Protein AF-A0A7S1Z7U9-F1 (afdb_monomer)

Structure (mmCIF, N/CA/C/O backbone):
data_AF-A0A7S1Z7U9-F1
#
_entry.id   AF-A0A7S1Z7U9-F1
#
loop_
_atom_site.group_PDB
_atom_site.id
_atom_site.type_symbol
_atom_site.label_atom_id
_atom_site.label_alt_id
_atom_site.label_comp_id
_atom_site.label_asym_id
_atom_site.label_entity_id
_atom_site.label_seq_id
_atom_site.pdbx_PDB_ins_code
_atom_site.Cartn_x
_atom_site.Cartn_y
_atom_site.Cartn_z
_atom_site.occupancy
_atom_site.B_iso_or_equiv
_atom_site.auth_seq_id
_atom_site.auth_comp_id
_atom_site.auth_asym_id
_atom_site.auth_atom_id
_atom_site.pdbx_PDB_model_num
ATOM 1 N N . VAL A 1 1 ? -1.109 6.265 36.662 1.00 37.19 1 VAL A N 1
ATOM 2 C CA . VAL A 1 1 ? -0.780 4.877 37.060 1.00 37.19 1 VAL A CA 1
ATOM 3 C C . VAL A 1 1 ? -1.611 3.932 36.203 1.00 37.19 1 VAL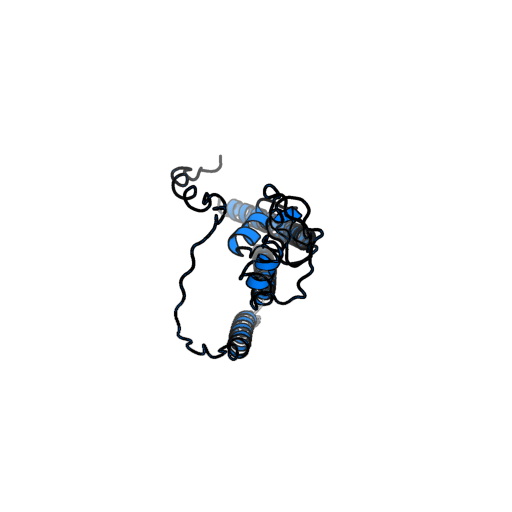 A C 1
ATOM 5 O O . VAL A 1 1 ? -2.704 3.547 36.592 1.00 37.19 1 VAL A O 1
ATOM 8 N N . LEU A 1 2 ? -1.138 3.670 34.983 1.00 29.22 2 LEU A N 1
ATOM 9 C CA . LEU A 1 2 ? -1.526 2.500 34.193 1.00 29.22 2 LEU A CA 1
ATOM 10 C C . LEU A 1 2 ? -0.447 1.440 34.455 1.00 29.22 2 LEU A C 1
ATOM 12 O O . LEU A 1 2 ? 0.724 1.825 34.494 1.00 29.22 2 LEU A O 1
ATOM 16 N N . PRO A 1 3 ? -0.785 0.160 34.675 1.00 47.50 3 PRO A N 1
ATOM 17 C CA . PRO A 1 3 ? 0.234 -0.861 34.816 1.00 47.50 3 PRO A CA 1
ATOM 18 C C . PRO A 1 3 ? 0.858 -1.144 33.449 1.00 47.50 3 PRO A C 1
ATOM 20 O O . PRO A 1 3 ? 0.174 -1.418 32.464 1.00 47.50 3 PRO A O 1
ATOM 23 N N . CYS A 1 4 ? 2.177 -1.015 33.446 1.00 32.56 4 CYS A N 1
ATOM 24 C CA . CYS A 1 4 ? 3.114 -1.305 32.385 1.00 32.56 4 CYS A CA 1
ATOM 25 C C . CYS A 1 4 ? 2.953 -2.742 31.866 1.00 32.56 4 CYS A C 1
ATOM 27 O O . CYS A 1 4 ? 2.857 -3.682 32.657 1.00 32.56 4 CYS A O 1
ATOM 29 N N . LEU A 1 5 ? 2.986 -2.910 30.545 1.00 35.62 5 LEU A N 1
ATOM 30 C CA . LEU A 1 5 ? 3.409 -4.161 29.920 1.00 35.62 5 LEU A CA 1
ATOM 31 C C . LEU A 1 5 ? 4.937 -4.106 29.750 1.00 35.62 5 LEU A C 1
ATOM 33 O O . LEU A 1 5 ? 5.453 -3.025 29.463 1.00 35.62 5 LEU A O 1
ATOM 37 N N . PRO A 1 6 ? 5.661 -5.217 29.962 1.00 39.91 6 PRO A N 1
ATOM 38 C CA . PRO A 1 6 ? 7.112 -5.234 29.851 1.00 39.91 6 PRO A CA 1
ATOM 39 C C . PRO A 1 6 ? 7.545 -5.122 28.383 1.00 39.91 6 PRO A C 1
ATOM 41 O O . PRO A 1 6 ? 7.224 -5.971 27.553 1.00 39.91 6 PRO A O 1
ATOM 44 N N . GLU A 1 7 ? 8.272 -4.046 28.099 1.00 46.91 7 GLU A N 1
ATOM 45 C CA . GLU A 1 7 ? 9.165 -3.876 26.956 1.00 46.91 7 GLU A CA 1
ATOM 46 C C . GLU A 1 7 ? 10.421 -4.704 27.236 1.00 46.91 7 GLU A C 1
ATOM 48 O O . GLU A 1 7 ? 11.279 -4.272 27.995 1.00 46.91 7 GLU A O 1
ATOM 53 N N . GLU A 1 8 ? 10.528 -5.907 26.678 1.00 47.78 8 GLU A N 1
ATOM 54 C CA . GLU A 1 8 ? 11.834 -6.519 26.432 1.00 47.78 8 GLU A CA 1
ATOM 55 C C . GLU A 1 8 ? 11.701 -7.640 25.393 1.00 47.78 8 GLU A C 1
ATOM 57 O O . GLU A 1 8 ? 10.812 -8.484 25.467 1.00 47.78 8 GLU A O 1
ATOM 62 N N . GLU A 1 9 ? 12.624 -7.624 24.428 1.00 42.41 9 GLU A N 1
ATOM 63 C CA . GLU A 1 9 ? 12.929 -8.707 23.484 1.00 42.41 9 GLU A CA 1
ATOM 64 C C . GLU A 1 9 ? 12.198 -8.757 22.120 1.00 42.41 9 GLU A C 1
ATOM 66 O O . GLU A 1 9 ? 11.837 -9.820 21.622 1.00 42.41 9 GLU A O 1
ATOM 71 N N . ILE A 1 10 ? 12.103 -7.623 21.412 1.00 42.56 10 ILE A N 1
ATOM 72 C CA . ILE A 1 10 ? 11.950 -7.620 19.938 1.00 42.56 10 ILE A CA 1
ATOM 73 C C . ILE A 1 10 ? 12.930 -6.615 19.322 1.00 42.56 10 ILE A C 1
ATOM 75 O O . ILE A 1 10 ? 12.563 -5.608 18.728 1.00 42.56 10 ILE A O 1
ATOM 79 N N . THR A 1 11 ? 14.230 -6.837 19.506 1.00 39.72 11 THR A N 1
ATOM 80 C CA . THR A 1 11 ? 15.256 -6.037 18.813 1.00 39.72 11 THR A CA 1
ATOM 81 C C . THR A 1 11 ? 16.471 -6.900 18.513 1.00 39.72 11 THR A C 1
ATOM 83 O O . THR A 1 11 ? 17.555 -6.676 19.040 1.00 39.72 11 THR A O 1
ATOM 86 N N . LYS A 1 12 ? 16.288 -7.968 17.720 1.00 41.47 12 LYS A N 1
ATOM 87 C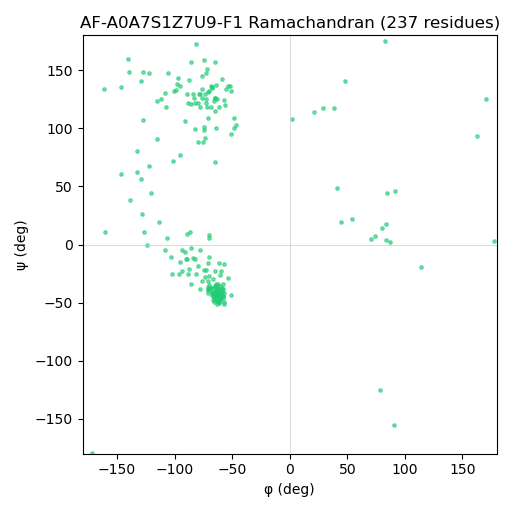 CA . LYS A 1 12 ? 17.434 -8.719 17.163 1.00 41.47 12 LYS A CA 1
ATOM 88 C C . LYS A 1 12 ? 17.175 -9.605 15.937 1.00 41.47 12 LYS A C 1
ATOM 90 O O . LYS A 1 12 ? 18.064 -10.371 15.582 1.00 41.47 12 LYS A O 1
ATOM 95 N N . LYS A 1 13 ? 16.012 -9.532 15.270 1.00 39.66 13 LYS A N 1
ATOM 96 C CA . LYS A 1 13 ? 15.719 -10.421 14.121 1.00 39.66 13 LYS A CA 1
ATOM 97 C C . LYS A 1 13 ? 15.345 -9.762 12.788 1.00 39.66 13 LYS A C 1
ATOM 99 O O . LYS A 1 13 ? 15.224 -10.489 11.812 1.00 39.66 13 LYS A O 1
ATOM 104 N N . GLU A 1 14 ? 15.283 -8.436 12.682 1.00 42.38 14 GLU A N 1
ATOM 105 C CA . GLU A 1 14 ? 14.917 -7.753 11.422 1.00 42.38 14 GLU A CA 1
ATOM 106 C C . GLU A 1 14 ? 16.007 -6.806 10.894 1.00 42.38 14 GLU A C 1
ATOM 108 O O . GLU A 1 14 ? 15.742 -5.693 10.461 1.00 42.38 14 GLU A O 1
ATOM 113 N N . THR A 1 15 ? 17.270 -7.238 10.911 1.00 38.59 15 THR A N 1
ATOM 114 C CA . THR A 1 15 ? 18.361 -6.501 10.230 1.00 38.59 15 THR A CA 1
ATOM 115 C C . THR A 1 15 ? 19.170 -7.399 9.295 1.00 38.59 15 THR A C 1
ATOM 117 O O . THR A 1 15 ? 20.347 -7.161 9.044 1.00 38.59 15 THR A O 1
ATOM 120 N N . LEU A 1 16 ? 18.554 -8.473 8.793 1.00 39.88 16 LEU A N 1
ATOM 121 C CA . LEU A 1 16 ? 19.240 -9.471 7.969 1.00 39.88 16 LEU A CA 1
ATOM 122 C C . LEU A 1 16 ? 18.400 -9.950 6.781 1.00 39.88 16 LEU A C 1
ATOM 124 O O . LEU A 1 16 ? 18.449 -11.116 6.419 1.00 39.88 16 LEU A O 1
ATOM 128 N N . GLN A 1 17 ? 17.652 -9.048 6.148 1.00 36.22 17 GLN A N 1
ATOM 129 C CA . GLN A 1 17 ? 17.278 -9.169 4.737 1.00 36.22 17 GLN A CA 1
ATOM 130 C C . GLN A 1 17 ? 17.210 -7.758 4.148 1.00 36.22 17 GLN A C 1
ATOM 132 O O . GLN A 1 17 ? 16.653 -6.876 4.784 1.00 36.22 17 GLN A O 1
ATOM 137 N N . TYR A 1 18 ? 17.776 -7.563 2.957 1.00 42.16 18 TYR A N 1
ATOM 138 C CA . TYR A 1 18 ? 17.895 -6.292 2.221 1.00 42.16 18 TYR A CA 1
ATOM 139 C C . TYR A 1 18 ? 19.080 -5.382 2.564 1.00 42.16 18 TYR A C 1
ATOM 141 O O . TYR A 1 18 ? 18.966 -4.168 2.580 1.00 42.16 18 TYR A O 1
ATOM 149 N N . ASN A 1 19 ? 20.266 -5.973 2.703 1.00 37.62 19 ASN A N 1
ATOM 150 C CA . ASN A 1 19 ? 21.483 -5.353 2.173 1.00 37.62 19 ASN A CA 1
ATOM 151 C C . ASN A 1 19 ? 22.122 -6.341 1.197 1.00 37.62 19 ASN A C 1
ATOM 153 O O . ASN A 1 19 ? 23.167 -6.930 1.467 1.00 37.62 19 ASN A O 1
ATOM 157 N N . THR A 1 20 ? 21.452 -6.585 0.073 1.00 39.03 20 THR A N 1
ATOM 158 C CA . THR A 1 20 ? 22.155 -7.092 -1.103 1.00 39.03 20 THR A CA 1
ATOM 159 C C . THR A 1 20 ? 22.563 -5.850 -1.883 1.00 39.03 20 THR A C 1
ATOM 161 O O . THR A 1 20 ? 21.678 -5.194 -2.432 1.00 39.03 20 THR A O 1
ATOM 164 N N . PRO A 1 21 ? 23.849 -5.454 -1.884 1.00 36.69 21 PRO A N 1
ATOM 165 C CA . PRO A 1 21 ? 24.291 -4.392 -2.772 1.00 36.69 21 PRO A CA 1
ATOM 166 C C . PRO A 1 21 ? 23.902 -4.789 -4.193 1.00 36.69 21 PRO A C 1
ATOM 168 O O . PRO A 1 21 ? 24.080 -5.950 -4.575 1.00 36.69 21 PRO A O 1
ATOM 171 N N . LEU A 1 22 ? 23.330 -3.832 -4.928 1.00 42.88 22 LEU A N 1
ATOM 172 C CA . LEU A 1 22 ? 23.033 -3.937 -6.348 1.00 42.88 22 LEU A CA 1
ATOM 173 C C . LEU A 1 22 ? 24.301 -4.463 -7.032 1.00 42.88 22 LEU A C 1
ATOM 175 O O . LEU A 1 22 ? 25.294 -3.751 -7.177 1.00 42.88 22 LEU A O 1
ATOM 179 N N . LYS A 1 23 ? 24.321 -5.764 -7.329 1.00 34.53 23 LYS A N 1
ATOM 180 C CA . LYS A 1 23 ? 25.472 -6.407 -7.943 1.00 34.53 23 LYS A CA 1
ATOM 181 C C . LYS A 1 23 ? 25.455 -5.955 -9.390 1.00 34.53 23 LYS A C 1
ATOM 183 O O . LYS A 1 23 ? 24.670 -6.467 -10.180 1.00 34.53 23 LYS A O 1
ATOM 188 N N . THR A 1 24 ? 26.299 -4.981 -9.707 1.00 41.19 24 THR A N 1
ATOM 189 C CA . THR A 1 24 ? 26.669 -4.625 -11.073 1.00 41.19 24 THR A CA 1
ATOM 190 C C . THR A 1 24 ? 27.047 -5.921 -11.790 1.00 41.19 24 THR A C 1
ATOM 192 O O . THR A 1 24 ? 28.045 -6.562 -11.448 1.00 41.19 24 THR A O 1
ATOM 195 N N . ILE A 1 25 ? 26.197 -6.370 -12.713 1.00 39.97 25 ILE A N 1
ATOM 196 C CA . ILE A 1 25 ? 26.462 -7.540 -13.547 1.00 39.97 25 ILE A CA 1
ATOM 197 C C . ILE A 1 25 ? 27.521 -7.099 -14.558 1.00 39.97 25 ILE A C 1
ATOM 199 O O . ILE A 1 25 ? 27.220 -6.517 -15.592 1.00 39.97 25 ILE A O 1
ATOM 203 N N . GLY A 1 26 ? 28.786 -7.312 -14.202 1.00 35.59 26 GLY A N 1
ATOM 204 C CA . GLY A 1 26 ? 29.908 -7.209 -15.121 1.00 35.59 26 GLY A CA 1
ATOM 205 C C . GLY A 1 26 ? 29.995 -8.459 -15.997 1.00 35.59 26 GLY A C 1
ATOM 206 O O . GLY A 1 26 ? 30.160 -9.557 -15.474 1.00 35.59 26 GLY A O 1
ATOM 207 N N . ALA A 1 27 ? 29.857 -8.240 -17.305 1.00 44.00 27 ALA A N 1
ATOM 208 C CA . ALA A 1 27 ? 30.448 -8.939 -18.453 1.00 44.00 27 ALA A CA 1
ATOM 209 C C . ALA A 1 27 ? 30.820 -10.446 -18.355 1.00 44.00 27 ALA A C 1
ATOM 211 O O . ALA A 1 27 ? 31.772 -10.799 -17.670 1.00 44.00 27 ALA A O 1
ATOM 212 N N . SER A 1 28 ? 30.140 -11.250 -19.201 1.00 46.66 28 SER A N 1
ATOM 213 C CA . SER A 1 28 ? 30.608 -12.332 -20.121 1.00 46.66 28 SER A CA 1
ATOM 214 C C . SER A 1 28 ? 31.580 -13.434 -19.617 1.00 46.66 28 SER A C 1
ATOM 216 O O . SER A 1 28 ? 32.559 -13.128 -18.942 1.00 46.66 28 SER A O 1
ATOM 218 N N . PRO A 1 29 ? 31.418 -14.721 -20.017 1.00 51.19 29 PRO A N 1
ATOM 219 C CA . PRO A 1 29 ? 31.578 -15.120 -21.420 1.00 51.19 29 PRO A CA 1
ATOM 220 C C . PRO A 1 29 ? 30.562 -16.147 -21.960 1.00 51.19 29 PRO A C 1
ATOM 222 O O . PRO A 1 29 ? 30.106 -17.049 -21.269 1.00 51.19 29 PRO A O 1
ATOM 225 N N . THR A 1 30 ? 30.292 -15.996 -23.256 1.00 46.38 30 THR A N 1
ATOM 226 C CA . THR A 1 30 ? 29.971 -17.002 -24.280 1.00 46.38 30 THR A CA 1
ATOM 227 C C . THR A 1 30 ? 29.881 -18.468 -23.822 1.00 46.38 30 THR A C 1
ATOM 229 O O . THR A 1 30 ? 30.904 -19.137 -23.687 1.00 46.38 30 THR A O 1
ATOM 232 N N . GLU A 1 31 ? 28.662 -19.014 -23.769 1.00 39.47 31 GLU A N 1
ATOM 233 C CA . GLU A 1 31 ? 28.419 -20.452 -23.941 1.00 39.47 31 GLU A CA 1
AT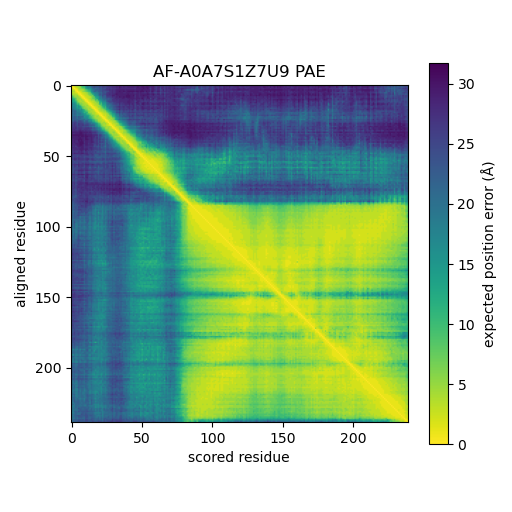OM 234 C C . GLU A 1 31 ? 27.354 -20.695 -25.020 1.00 39.47 31 GLU A C 1
ATOM 236 O O . GLU A 1 31 ? 26.161 -20.449 -24.871 1.00 39.47 31 GLU A O 1
ATOM 241 N N . THR A 1 32 ? 27.841 -21.181 -26.157 1.00 44.06 32 THR A N 1
ATOM 242 C CA . THR A 1 32 ? 27.098 -21.863 -27.214 1.00 44.06 32 THR A CA 1
ATOM 243 C C . THR A 1 32 ? 26.544 -23.198 -26.714 1.00 44.06 32 THR A C 1
ATOM 245 O O . THR A 1 32 ? 27.333 -24.075 -26.369 1.00 44.06 32 THR A O 1
ATOM 248 N N . GLY A 1 33 ? 25.228 -23.420 -26.802 1.00 34.41 33 GLY A N 1
ATOM 249 C CA . GLY A 1 33 ? 24.678 -24.777 -26.693 1.00 34.41 33 GLY A CA 1
ATOM 250 C C . GLY A 1 33 ? 23.181 -24.885 -26.405 1.00 34.41 33 GLY A C 1
ATOM 251 O O . GLY A 1 33 ? 22.785 -24.915 -25.252 1.00 34.41 33 GLY A O 1
ATOM 252 N N . ARG A 1 34 ? 22.378 -24.993 -27.475 1.00 40.69 34 ARG A N 1
ATOM 253 C CA . ARG A 1 34 ? 21.256 -25.947 -27.646 1.00 40.69 34 ARG A CA 1
ATOM 254 C C . ARG A 1 34 ? 20.645 -26.566 -26.373 1.00 40.69 34 ARG A C 1
ATOM 256 O O . ARG A 1 34 ? 21.255 -27.422 -25.748 1.00 40.69 34 ARG A O 1
ATOM 263 N N . ASP A 1 35 ? 19.388 -26.251 -26.081 1.00 36.03 35 ASP A N 1
ATOM 264 C CA . ASP A 1 35 ? 18.213 -27.013 -26.535 1.00 36.03 35 ASP A CA 1
ATOM 265 C C . ASP A 1 35 ? 16.973 -26.482 -25.806 1.00 36.03 35 ASP A C 1
ATOM 267 O O . ASP A 1 35 ? 16.915 -26.373 -24.584 1.00 36.03 35 ASP A O 1
ATOM 271 N N . THR A 1 36 ? 15.991 -26.095 -26.607 1.00 46.16 36 THR A N 1
ATOM 272 C CA . THR A 1 36 ? 14.703 -25.533 -26.215 1.00 46.16 36 THR A CA 1
ATOM 273 C C . THR A 1 36 ? 13.818 -26.604 -25.574 1.00 46.16 36 THR A C 1
ATOM 275 O O . THR A 1 36 ? 13.571 -27.631 -26.207 1.00 46.16 36 THR A O 1
ATOM 278 N N . PRO A 1 37 ? 13.206 -26.333 -24.412 1.00 42.44 37 PRO A N 1
ATOM 279 C CA . PRO A 1 37 ? 11.871 -26.814 -24.134 1.00 42.44 37 PRO A CA 1
ATOM 280 C C . PRO A 1 37 ? 10.902 -25.636 -24.192 1.00 42.44 37 PRO A C 1
ATOM 282 O O . PRO A 1 37 ? 10.988 -24.660 -23.448 1.00 42.44 37 PRO A O 1
ATOM 285 N N . GLU A 1 38 ? 9.982 -25.769 -25.133 1.00 46.62 38 GLU A N 1
ATOM 286 C CA . GLU A 1 38 ? 8.741 -25.031 -25.290 1.00 46.62 38 GLU A CA 1
ATOM 287 C C . GLU A 1 38 ? 7.965 -25.046 -23.960 1.00 46.62 38 GLU A C 1
ATOM 289 O O . GLU A 1 38 ? 7.281 -26.012 -23.622 1.00 46.62 38 GLU A O 1
ATOM 294 N N . ALA A 1 39 ? 8.131 -23.994 -23.154 1.00 37.84 39 ALA A N 1
ATOM 295 C CA . ALA A 1 39 ? 7.366 -23.800 -21.931 1.00 37.84 39 ALA A CA 1
ATOM 296 C C . ALA A 1 39 ? 6.014 -23.186 -22.301 1.00 37.84 39 ALA A C 1
ATOM 298 O O . ALA A 1 39 ? 5.887 -21.992 -22.578 1.00 37.84 39 ALA A O 1
ATOM 299 N N . ALA A 1 40 ? 5.022 -24.068 -22.348 1.00 39.56 40 ALA A N 1
ATOM 300 C CA . ALA A 1 40 ? 3.626 -23.765 -22.566 1.00 39.56 40 ALA A CA 1
ATOM 301 C C . ALA A 1 40 ? 3.112 -22.678 -21.607 1.00 39.56 40 ALA A C 1
ATOM 303 O O . ALA A 1 40 ? 3.374 -22.665 -20.404 1.00 39.56 40 ALA A O 1
ATOM 304 N N . SER A 1 41 ? 2.345 -21.771 -22.201 1.00 45.22 41 SER A N 1
ATOM 305 C CA . SER A 1 41 ? 1.554 -20.734 -21.562 1.00 45.22 41 SER A CA 1
ATOM 306 C C . SER A 1 41 ? 0.448 -21.348 -20.694 1.00 45.22 41 SER A C 1
ATOM 308 O O . SER A 1 41 ? -0.610 -21.704 -21.201 1.00 45.22 41 SER A O 1
ATOM 310 N N . ASP A 1 42 ? 0.669 -21.415 -19.382 1.00 39.72 42 ASP A N 1
ATOM 311 C CA . ASP A 1 42 ? -0.386 -21.633 -18.384 1.00 39.72 42 ASP A CA 1
ATOM 312 C C . ASP A 1 42 ? -0.745 -20.294 -17.719 1.00 39.72 42 ASP A C 1
ATOM 314 O O . ASP A 1 42 ? -0.414 -20.014 -16.568 1.00 39.72 42 ASP A O 1
ATOM 318 N N . GLN A 1 43 ? -1.426 -19.422 -18.471 1.00 44.03 43 GLN A N 1
ATOM 319 C CA . GLN A 1 43 ? -2.023 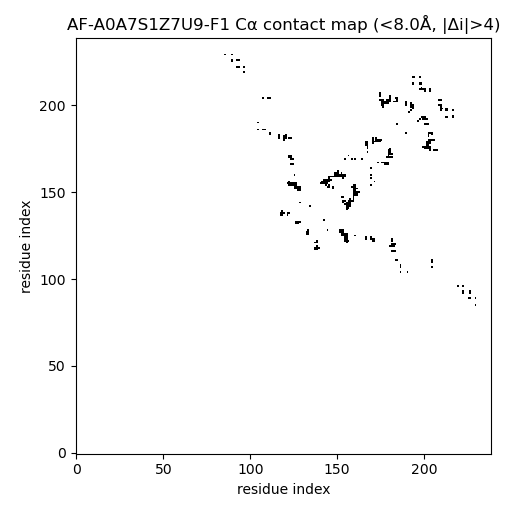-18.181 -17.947 1.00 44.03 43 GLN A CA 1
ATOM 320 C C . GLN A 1 43 ? -3.562 -18.190 -17.987 1.00 44.03 43 GLN A C 1
ATOM 322 O O . GLN A 1 43 ? -4.211 -17.150 -17.885 1.00 44.03 43 GLN A O 1
ATOM 327 N N . GLN A 1 44 ? -4.174 -19.371 -18.078 1.00 42.91 44 GLN A N 1
ATOM 328 C CA . GLN A 1 44 ? -5.621 -19.569 -17.980 1.00 42.91 44 GLN A CA 1
ATOM 329 C C . GLN A 1 44 ? -5.934 -20.405 -16.741 1.00 42.91 44 GLN A C 1
ATOM 331 O O . GLN A 1 44 ? -5.924 -21.621 -16.836 1.00 42.91 44 GLN A O 1
ATOM 336 N N . ASN A 1 45 ? -6.172 -19.772 -15.581 1.00 45.34 45 ASN A N 1
ATOM 337 C CA . ASN A 1 45 ? -7.059 -20.299 -14.513 1.00 45.34 45 ASN A CA 1
ATOM 338 C C . ASN A 1 45 ? -7.137 -19.439 -13.234 1.00 45.34 45 ASN A C 1
ATOM 340 O O . ASN A 1 45 ? -7.853 -19.793 -12.296 1.00 45.34 45 ASN A O 1
ATOM 344 N N . THR A 1 46 ? -6.485 -18.275 -13.158 1.00 47.19 46 THR A N 1
ATOM 345 C CA . THR A 1 46 ? -6.593 -17.418 -11.959 1.00 47.19 46 THR A CA 1
ATOM 346 C C . THR A 1 46 ? -7.939 -16.689 -11.849 1.00 47.19 46 THR A C 1
ATOM 348 O O . THR A 1 46 ? -8.359 -16.362 -10.741 1.00 47.19 46 THR A O 1
ATOM 351 N N . GLY A 1 47 ? -8.677 -16.507 -12.953 1.00 48.78 47 GLY A N 1
ATOM 352 C CA . GLY A 1 47 ? -9.991 -15.846 -12.950 1.00 48.78 47 GLY A CA 1
ATOM 353 C C . GLY A 1 47 ? -11.072 -16.593 -12.153 1.00 48.78 47 GLY A C 1
ATOM 354 O O . GLY A 1 47 ? -11.812 -15.979 -11.386 1.00 48.78 47 GLY A O 1
ATOM 355 N N . SER A 1 48 ? -11.120 -17.928 -12.244 1.00 50.72 48 SER A N 1
ATOM 356 C CA . SER A 1 48 ? -12.169 -18.730 -11.584 1.00 50.72 48 SER A CA 1
ATOM 357 C C . SER A 1 48 ? -11.993 -18.827 -10.063 1.00 50.72 48 SER A C 1
ATOM 359 O O . SER A 1 48 ? -12.971 -18.979 -9.320 1.00 50.72 48 SER A O 1
ATOM 361 N N . LEU A 1 49 ? -10.753 -18.730 -9.573 1.00 52.19 49 LEU A N 1
ATOM 362 C CA . LEU A 1 49 ? -10.469 -18.776 -8.138 1.00 52.19 49 LEU A CA 1
ATOM 363 C C . LEU A 1 49 ? -10.820 -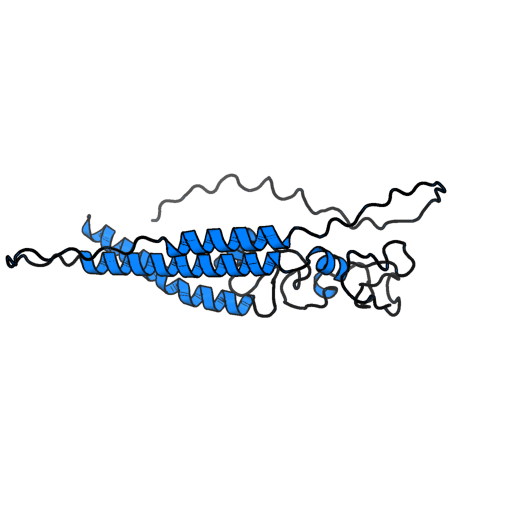17.446 -7.449 1.00 52.19 49 LEU A C 1
ATOM 365 O O . LEU A 1 49 ? -11.245 -17.448 -6.291 1.00 52.19 49 LEU A O 1
ATOM 369 N N . LYS A 1 50 ? -10.697 -16.321 -8.169 1.00 57.12 50 LYS A N 1
ATOM 370 C CA . LYS A 1 50 ? -11.012 -14.978 -7.660 1.00 57.12 50 LYS A CA 1
ATOM 371 C C . LYS A 1 50 ? -12.511 -14.795 -7.400 1.00 57.12 50 LYS A C 1
ATOM 373 O O . LYS A 1 50 ? -12.883 -14.336 -6.320 1.00 57.12 50 LYS A O 1
ATOM 378 N N . GLU A 1 51 ? -13.378 -15.250 -8.308 1.00 68.62 51 GLU A N 1
ATOM 379 C CA . GLU A 1 51 ? -14.834 -15.169 -8.094 1.00 68.62 51 GLU A CA 1
ATOM 380 C C . GLU A 1 51 ? -15.320 -16.021 -6.914 1.00 68.62 51 GLU A C 1
ATOM 382 O O . GLU A 1 51 ? -16.227 -15.625 -6.177 1.00 68.62 51 GLU A O 1
ATOM 387 N N . SER A 1 52 ? -14.706 -17.186 -6.711 1.00 71.50 52 SER A N 1
ATOM 388 C CA . SER A 1 52 ? -15.117 -18.123 -5.662 1.00 71.50 52 SER A CA 1
ATOM 389 C C . SER A 1 52 ? -14.778 -17.600 -4.261 1.00 71.50 52 SER A C 1
ATOM 391 O O . SER A 1 52 ? -15.585 -17.726 -3.338 1.00 71.50 52 SER A O 1
ATOM 393 N N . LYS A 1 53 ? -13.623 -16.940 -4.100 1.00 73.25 53 LYS A N 1
ATOM 394 C CA . LYS A 1 53 ? -13.208 -16.347 -2.817 1.00 73.25 53 LYS A CA 1
ATOM 395 C C . LYS A 1 53 ? -14.048 -15.125 -2.438 1.00 73.25 53 LYS A C 1
ATOM 397 O O . LYS A 1 53 ? -14.420 -14.990 -1.273 1.00 73.25 53 LYS A O 1
ATOM 402 N N . LEU A 1 54 ? -14.411 -14.285 -3.412 1.00 72.75 54 LEU A N 1
ATOM 403 C CA . LEU A 1 54 ? -15.247 -13.105 -3.173 1.00 72.75 54 LEU A CA 1
ATOM 404 C C . LEU A 1 54 ? -16.669 -13.489 -2.724 1.00 72.75 54 LEU A C 1
ATOM 406 O O . LEU A 1 54 ? -17.187 -12.916 -1.765 1.00 72.75 54 LEU A O 1
ATOM 410 N N . LYS A 1 55 ? -17.273 -14.508 -3.354 1.00 76.94 55 LYS A N 1
ATOM 411 C CA . LYS A 1 55 ? -18.603 -15.027 -2.977 1.00 76.94 55 LYS A CA 1
ATOM 412 C C . LYS A 1 55 ? -18.625 -15.587 -1.554 1.00 76.94 55 LYS A C 1
ATOM 414 O O . LYS A 1 55 ? -19.572 -15.328 -0.812 1.00 76.94 55 LYS A O 1
ATOM 419 N N . TYR A 1 56 ? -17.578 -16.307 -1.149 1.00 75.62 56 TYR A N 1
ATOM 420 C CA . TYR A 1 56 ? -17.494 -16.867 0.202 1.00 75.62 56 TYR A CA 1
ATOM 421 C C . TYR A 1 56 ? -17.409 -15.765 1.268 1.00 75.62 56 TYR A C 1
ATOM 423 O O . TYR A 1 56 ? -18.121 -15.809 2.269 1.00 75.62 56 TYR A O 1
ATOM 431 N N . PHE A 1 57 ? -16.606 -14.728 1.019 1.00 73.00 57 PHE A N 1
ATOM 432 C CA . PHE A 1 57 ? -16.434 -13.621 1.961 1.00 73.00 57 PHE A CA 1
ATOM 433 C C . PHE A 1 57 ? -17.710 -12.776 2.121 1.00 73.00 57 PHE A C 1
ATOM 435 O O . PHE A 1 57 ? -18.104 -12.453 3.242 1.00 73.00 57 PHE A O 1
ATOM 442 N N . LEU A 1 58 ? -18.410 -12.487 1.016 1.00 73.62 58 LEU A N 1
ATOM 443 C CA . LEU A 1 58 ? -19.709 -11.798 1.032 1.00 73.62 58 LEU A CA 1
ATOM 444 C C . LEU A 1 58 ? -20.787 -12.601 1.771 1.00 73.62 58 LEU A C 1
ATOM 446 O O . LEU A 1 58 ? -21.588 -12.025 2.504 1.00 73.62 58 LEU A O 1
ATOM 450 N N . THR A 1 59 ? -20.779 -13.927 1.626 1.00 78.94 59 THR A N 1
ATOM 451 C CA . THR A 1 59 ? -21.728 -14.810 2.321 1.00 78.94 59 THR A CA 1
ATOM 452 C C . THR A 1 59 ? -21.506 -14.783 3.833 1.00 78.94 59 THR A C 1
ATOM 454 O O . THR A 1 59 ? -22.466 -14.676 4.593 1.00 78.94 59 THR A O 1
ATOM 457 N N . VAL A 1 60 ? -20.245 -14.799 4.281 1.00 77.00 60 VAL A N 1
ATOM 458 C CA . VAL A 1 60 ? -19.909 -14.701 5.710 1.00 77.00 60 VAL A CA 1
ATOM 459 C C . VAL A 1 60 ? -20.338 -13.346 6.283 1.00 77.00 60 VAL A C 1
ATOM 461 O O . VAL A 1 60 ? -20.981 -13.311 7.331 1.00 77.00 60 VAL A O 1
ATOM 464 N N . LEU A 1 61 ? -20.083 -12.240 5.575 1.00 65.50 61 LEU A N 1
ATOM 465 C CA . LEU A 1 61 ? -20.477 -10.893 6.014 1.00 65.50 61 LEU A CA 1
ATOM 466 C C . LEU A 1 61 ? -22.000 -10.700 6.115 1.00 65.50 61 LEU A C 1
ATOM 468 O O . LEU A 1 61 ? -22.468 -10.031 7.034 1.00 65.50 61 LEU A O 1
ATOM 472 N N . LEU A 1 62 ? -22.780 -11.301 5.212 1.00 73.38 62 LEU A N 1
ATOM 473 C CA . LEU A 1 62 ? -24.246 -11.192 5.206 1.00 73.38 62 LEU A CA 1
ATOM 474 C C . LEU A 1 62 ? -24.943 -12.151 6.184 1.00 73.38 62 LEU A C 1
ATOM 476 O O . LEU A 1 62 ? -26.129 -11.988 6.457 1.00 73.38 62 LEU A O 1
ATOM 480 N N . SER A 1 63 ? -24.223 -13.131 6.734 1.00 75.12 63 SER A N 1
ATOM 481 C CA . SER A 1 63 ? -24.769 -14.129 7.666 1.00 75.12 63 SER A CA 1
ATOM 482 C C . SER A 1 63 ? -24.768 -13.701 9.141 1.00 75.12 63 SER A C 1
ATOM 484 O O . SER A 1 63 ? -25.041 -14.517 10.023 1.00 75.12 63 SER A O 1
ATOM 486 N N . LEU A 1 64 ? -24.490 -12.425 9.436 1.00 65.25 64 LEU A N 1
ATOM 487 C CA . LEU A 1 64 ? -24.542 -11.912 10.804 1.00 65.25 64 LEU A CA 1
ATOM 488 C C . LEU A 1 64 ? -25.977 -12.011 11.364 1.00 65.25 64 LEU A C 1
ATOM 490 O O . LEU A 1 64 ? -26.913 -11.487 10.756 1.00 65.25 64 LEU A O 1
ATOM 494 N N . PRO A 1 65 ? -26.172 -12.669 12.521 1.00 56.41 65 PRO A N 1
ATOM 495 C CA . PRO A 1 65 ? -27.495 -12.919 13.072 1.00 56.41 65 PRO A CA 1
ATOM 496 C C . PRO A 1 65 ? -28.178 -11.601 13.440 1.00 56.41 65 PRO A C 1
ATOM 498 O O . PRO A 1 65 ? -27.755 -10.889 14.352 1.00 56.41 65 PRO A O 1
ATOM 501 N N . THR A 1 66 ? -29.266 -11.282 12.743 1.00 59.72 66 THR A N 1
ATOM 502 C CA . THR A 1 66 ? -30.151 -10.180 13.120 1.00 59.72 66 THR A CA 1
ATOM 503 C C . THR A 1 66 ? -30.812 -10.504 14.462 1.00 59.72 66 THR A C 1
ATOM 505 O O . THR A 1 66 ? -31.422 -11.572 14.584 1.00 59.72 66 THR A O 1
ATOM 508 N N . PRO A 1 67 ? -30.721 -9.623 15.474 1.00 51.91 67 PRO A N 1
ATOM 509 C CA . PRO A 1 67 ? -31.350 -9.863 16.764 1.00 51.91 67 PRO A CA 1
ATOM 510 C C . PRO A 1 67 ? -32.868 -9.971 16.584 1.00 51.91 67 PRO A C 1
ATOM 512 O O . PRO A 1 67 ? -33.524 -9.042 16.113 1.00 51.91 67 PRO A O 1
ATOM 515 N N . SER A 1 68 ? -33.414 -11.136 16.933 1.00 64.56 68 SER A N 1
ATOM 516 C CA . SER A 1 68 ? -34.842 -11.427 16.815 1.00 64.56 68 SER A CA 1
ATOM 517 C C . SER A 1 68 ? -35.649 -10.570 17.804 1.00 64.56 68 SER A C 1
ATOM 519 O O . SER A 1 68 ? -35.254 -10.463 18.970 1.00 64.56 68 SER A O 1
ATOM 521 N N . PRO A 1 69 ? -36.766 -9.948 17.383 1.00 57.56 69 PRO A N 1
ATOM 522 C CA . PRO A 1 69 ? -37.575 -9.100 18.248 1.00 57.56 69 PRO A CA 1
ATOM 523 C C . PRO A 1 69 ? -38.317 -9.947 19.290 1.00 57.56 69 PRO A C 1
ATOM 525 O O . PRO A 1 69 ? -39.261 -10.673 18.979 1.00 57.56 69 PRO A O 1
ATOM 528 N N . THR A 1 70 ? -37.903 -9.855 20.553 1.00 62.31 70 THR A N 1
ATOM 529 C CA . THR A 1 70 ? -38.576 -10.532 21.666 1.00 62.31 70 THR A CA 1
ATOM 530 C C . THR A 1 70 ? -39.901 -9.848 22.016 1.00 62.31 70 THR A C 1
ATOM 532 O O . THR A 1 70 ? -39.978 -8.633 22.200 1.00 62.31 70 THR A O 1
ATOM 535 N N . ARG A 1 71 ? -40.955 -10.667 22.105 1.00 64.19 71 ARG A N 1
ATOM 536 C CA . ARG A 1 71 ? -42.352 -10.308 22.397 1.00 64.19 71 ARG A CA 1
ATOM 537 C C . ARG A 1 71 ? -42.506 -9.711 23.810 1.00 64.19 71 ARG A C 1
ATOM 539 O O . ARG A 1 71 ? -41.931 -10.270 24.743 1.00 64.19 71 ARG A O 1
ATOM 546 N N . PRO A 1 72 ? -43.290 -8.632 24.001 1.00 58.84 72 PRO A N 1
ATOM 547 C CA . PRO A 1 72 ? -43.510 -8.052 25.321 1.00 58.84 72 PRO A CA 1
ATOM 548 C C . PRO A 1 72 ? -44.602 -8.827 26.072 1.00 58.84 72 PRO A C 1
ATOM 550 O O . PRO A 1 72 ? -45.733 -8.913 25.596 1.00 58.84 72 PRO A O 1
ATOM 553 N N . THR A 1 73 ? -44.271 -9.364 27.246 1.00 61.47 73 THR A N 1
ATOM 554 C CA . THR A 1 73 ? -45.238 -9.936 28.196 1.00 61.47 73 THR A CA 1
ATOM 555 C C . THR A 1 73 ? -45.298 -9.045 29.437 1.00 61.47 73 THR A C 1
ATOM 557 O O . THR A 1 73 ? -44.263 -8.740 30.021 1.00 61.47 73 THR A O 1
ATOM 560 N N . ASP A 1 74 ? -46.518 -8.614 29.754 1.00 56.59 74 ASP A N 1
ATOM 561 C CA . ASP A 1 74 ? -47.049 -7.942 30.948 1.00 56.59 74 ASP A CA 1
ATOM 562 C C . ASP A 1 74 ? -46.238 -6.867 31.698 1.00 56.59 74 ASP A C 1
ATOM 564 O O . ASP A 1 74 ? -45.196 -7.076 32.318 1.00 56.59 74 ASP A O 1
ATOM 568 N N . GLN A 1 75 ? -46.833 -5.670 31.696 1.00 55.69 75 GLN A N 1
ATOM 569 C CA . GLN A 1 75 ? -46.363 -4.447 32.331 1.00 55.69 75 GLN A CA 1
ATOM 570 C C . GLN A 1 75 ? -46.675 -4.431 33.834 1.00 55.69 75 GLN A C 1
ATOM 572 O O . GLN A 1 75 ? -47.665 -3.859 34.280 1.00 55.69 75 GLN A O 1
ATOM 577 N N . THR A 1 76 ? -45.772 -4.967 34.647 1.00 58.53 76 THR A N 1
ATOM 578 C CA . THR A 1 76 ? -45.565 -4.445 36.007 1.00 58.53 76 THR A CA 1
ATOM 579 C C . THR A 1 76 ? -44.617 -3.251 35.934 1.00 58.53 76 THR A C 1
ATOM 581 O O . THR A 1 76 ? -43.555 -3.355 35.320 1.00 58.53 76 THR A O 1
ATOM 584 N N . MET A 1 77 ? -44.993 -2.115 36.540 1.00 59.66 77 MET A N 1
ATOM 585 C CA . MET A 1 77 ? -44.219 -0.863 36.582 1.00 59.66 77 MET A CA 1
ATOM 586 C C . MET A 1 77 ? -42.901 -1.026 37.364 1.00 59.66 77 MET A C 1
ATOM 588 O O . MET A 1 77 ? -42.731 -0.525 38.472 1.00 59.66 77 MET A O 1
ATOM 592 N N . ALA A 1 78 ? -41.949 -1.751 36.786 1.00 58.41 78 ALA A N 1
ATOM 593 C CA . ALA A 1 78 ? -40.595 -1.882 37.282 1.00 58.41 78 ALA A CA 1
ATOM 594 C C . ALA A 1 78 ? -39.750 -0.746 36.698 1.00 58.41 78 ALA A C 1
ATOM 596 O O . ALA A 1 78 ? -39.636 -0.583 35.482 1.00 58.41 78 ALA A O 1
ATOM 597 N N . LYS A 1 79 ? -39.166 0.057 37.589 1.00 62.03 79 LYS A N 1
ATOM 598 C CA . LYS A 1 79 ? -38.217 1.140 37.303 1.00 62.03 79 LYS A CA 1
ATOM 599 C C . LYS A 1 79 ? -37.148 0.640 36.316 1.00 62.03 79 LYS A C 1
ATOM 601 O O . LYS A 1 79 ? -36.263 -0.123 36.693 1.00 62.03 79 LYS A O 1
ATOM 606 N N . LYS A 1 80 ? -37.275 1.029 35.040 1.00 56.22 80 LYS A N 1
ATOM 607 C CA . LYS A 1 80 ? -36.445 0.542 33.927 1.00 56.22 80 LYS A CA 1
ATOM 608 C C . LYS A 1 80 ? -34.964 0.798 34.242 1.00 56.22 80 LYS A C 1
ATOM 610 O O . LYS A 1 80 ? -34.596 1.959 34.435 1.00 56.22 80 LYS A O 1
ATOM 615 N N . PRO A 1 81 ? -34.110 -0.238 34.318 1.00 61.56 81 PRO A N 1
ATOM 616 C CA . PRO A 1 81 ? -32.708 -0.047 34.651 1.00 61.56 81 PRO A CA 1
ATOM 617 C C . PRO A 1 81 ? -32.029 0.771 33.537 1.00 61.56 81 PRO A C 1
ATOM 619 O O . PRO A 1 81 ? -32.095 0.388 32.368 1.00 61.56 81 PRO A O 1
ATOM 622 N N . PRO A 1 82 ? -31.354 1.888 33.861 1.00 64.38 82 PRO A N 1
ATOM 623 C CA . PRO A 1 82 ? -30.752 2.792 32.876 1.00 64.38 82 PRO A CA 1
ATOM 624 C C . PRO A 1 82 ? -29.519 2.212 32.148 1.00 64.38 82 PRO A C 1
ATOM 626 O O . PRO A 1 82 ? -28.829 2.935 31.435 1.00 64.38 82 PRO A O 1
ATOM 629 N N . SER A 1 83 ? -29.193 0.925 32.323 1.00 66.44 83 SER A N 1
ATOM 630 C CA . SER A 1 83 ? -27.969 0.309 31.791 1.00 66.44 83 SER A CA 1
ATOM 631 C C . SER A 1 83 ? -28.099 -0.260 30.375 1.00 66.44 83 SER A C 1
ATOM 633 O O . SER A 1 83 ? -27.094 -0.315 29.669 1.00 66.44 83 SER A O 1
ATOM 635 N N . SER A 1 84 ? -29.297 -0.644 29.919 1.00 79.12 84 SER A N 1
ATOM 636 C CA . SER A 1 84 ? -29.441 -1.345 28.631 1.00 79.12 84 SER A CA 1
ATOM 637 C C . SER A 1 84 ? -29.193 -0.446 27.414 1.00 79.12 84 SER A C 1
ATOM 639 O O . SER A 1 84 ? -28.664 -0.904 26.405 1.00 79.12 84 SER A O 1
ATOM 641 N N . SER A 1 85 ? -29.509 0.850 27.510 1.00 82.88 85 SER A N 1
ATOM 642 C CA . SER A 1 85 ? -29.355 1.785 26.386 1.00 82.88 85 SER A CA 1
ATOM 643 C C . SER A 1 85 ? -27.893 2.096 26.060 1.00 82.88 85 SER A C 1
ATOM 645 O O . SER A 1 85 ? -27.540 2.202 24.889 1.00 82.88 85 SER A O 1
ATOM 647 N N . LEU A 1 86 ? -27.039 2.241 27.080 1.00 81.69 86 LEU A N 1
ATOM 648 C CA . LEU A 1 86 ? -25.612 2.531 26.887 1.00 81.69 86 LEU A CA 1
ATOM 649 C C . LEU A 1 86 ? -24.863 1.322 26.324 1.00 81.69 86 LEU A C 1
ATOM 651 O O . LEU A 1 86 ? -23.984 1.485 25.482 1.00 81.69 86 LEU A O 1
ATOM 655 N N . LEU A 1 87 ? -25.238 0.115 26.756 1.00 83.88 87 LEU A N 1
ATOM 656 C CA . LEU A 1 87 ? -24.656 -1.119 26.241 1.00 83.88 87 LEU A CA 1
ATOM 657 C C . LEU A 1 87 ? -24.969 -1.301 24.751 1.00 83.88 87 LEU A C 1
ATOM 659 O O . LEU A 1 87 ? -24.062 -1.559 23.968 1.00 83.88 87 LEU A O 1
ATOM 663 N N . ASN A 1 88 ? -26.227 -1.094 24.350 1.00 87.38 88 ASN A N 1
ATOM 664 C CA . ASN A 1 88 ? -26.631 -1.208 22.947 1.00 87.38 88 ASN A CA 1
ATOM 665 C C . ASN A 1 88 ? -25.913 -0.187 22.052 1.00 87.38 88 ASN A C 1
ATOM 667 O O . ASN A 1 88 ? -25.493 -0.537 20.952 1.00 87.38 88 ASN A O 1
ATOM 671 N N . LEU A 1 89 ? -25.725 1.050 22.531 1.00 87.06 89 LEU A N 1
ATOM 672 C CA . LEU A 1 89 ? -24.959 2.066 21.806 1.00 87.06 89 LEU A CA 1
ATOM 673 C C . LEU A 1 89 ? -23.490 1.653 21.641 1.00 87.06 89 LEU A C 1
ATOM 675 O O . LEU A 1 89 ? -22.965 1.717 20.535 1.00 87.06 89 LEU A O 1
ATOM 679 N N . ALA A 1 90 ? -22.839 1.196 22.715 1.00 87.44 90 ALA A N 1
ATOM 680 C CA . ALA A 1 90 ? -21.448 0.752 22.657 1.00 87.44 90 ALA A CA 1
ATOM 681 C C . ALA A 1 90 ? -21.267 -0.415 21.673 1.00 87.44 90 ALA A C 1
ATOM 683 O O . ALA A 1 90 ? -20.359 -0.384 20.847 1.00 87.44 90 ALA A O 1
ATOM 684 N N . VAL A 1 91 ? -22.168 -1.403 21.703 1.00 88.75 91 VAL A N 1
ATOM 685 C CA . VAL A 1 91 ? -22.158 -2.534 20.762 1.00 88.75 91 VAL A CA 1
ATOM 686 C C . VAL A 1 91 ? -22.338 -2.057 19.319 1.00 88.75 91 VAL A C 1
ATOM 688 O O . VAL A 1 91 ? -21.581 -2.474 18.447 1.00 88.75 91 VAL A O 1
ATOM 691 N N . ALA A 1 92 ? -23.285 -1.151 19.058 1.00 89.75 92 ALA A N 1
ATOM 692 C CA . ALA A 1 92 ? -23.498 -0.608 17.716 1.00 89.75 92 ALA A CA 1
ATOM 693 C C . ALA A 1 92 ? -22.257 0.131 17.182 1.00 89.75 92 ALA A C 1
ATOM 695 O O . ALA A 1 92 ? -21.883 -0.053 16.025 1.00 89.75 92 ALA A O 1
ATOM 696 N N . VAL A 1 93 ? -21.582 0.913 18.033 1.00 90.56 93 VAL A N 1
ATOM 697 C CA . VAL A 1 93 ? -20.342 1.626 17.682 1.00 90.56 93 VAL A CA 1
ATOM 698 C C . VAL A 1 93 ? -19.204 0.650 17.365 1.00 90.56 93 VAL A C 1
ATOM 700 O O . VAL A 1 93 ? -18.516 0.831 16.362 1.00 90.56 93 VAL A O 1
ATOM 703 N N . VAL A 1 94 ? -19.036 -0.412 18.163 1.00 89.94 94 VAL A N 1
ATOM 704 C CA . VAL A 1 94 ? -18.034 -1.467 17.913 1.00 89.94 94 VAL A CA 1
ATOM 705 C C . VAL A 1 94 ? -18.290 -2.149 16.568 1.00 89.94 94 VAL A C 1
ATOM 707 O O . VAL A 1 94 ? -17.370 -2.306 15.768 1.00 89.94 94 VAL A O 1
ATOM 710 N N . ILE A 1 95 ? -19.541 -2.534 16.295 1.00 91.56 95 ILE A N 1
ATOM 711 C CA . ILE A 1 95 ? -19.913 -3.201 15.040 1.00 91.56 95 ILE A CA 1
ATOM 712 C C . ILE A 1 95 ? -19.633 -2.286 13.845 1.00 91.56 95 ILE A C 1
ATOM 714 O O . ILE A 1 95 ? -19.054 -2.741 12.859 1.00 91.56 95 ILE A O 1
ATOM 718 N N . ALA A 1 96 ? -19.994 -1.003 13.932 1.00 91.06 96 ALA A N 1
ATOM 719 C CA . ALA A 1 96 ? -19.723 -0.033 12.873 1.00 91.06 96 ALA A CA 1
ATOM 720 C C . ALA A 1 96 ? -18.214 0.128 12.621 1.00 91.06 96 ALA A C 1
ATOM 722 O O . ALA A 1 96 ? -17.776 0.057 11.473 1.00 91.06 96 ALA A O 1
ATOM 723 N N . TYR A 1 97 ? -17.416 0.263 13.685 1.00 91.50 97 TYR A N 1
ATOM 724 C CA . TYR A 1 97 ? -15.955 0.351 13.608 1.00 91.50 97 TYR A CA 1
ATOM 725 C C . TYR A 1 97 ? -15.338 -0.868 12.905 1.00 91.50 97 TYR A C 1
ATOM 727 O O . TYR A 1 97 ? -14.564 -0.727 11.954 1.00 91.50 97 TYR A O 1
ATOM 735 N N . ILE A 1 98 ? -15.709 -2.077 13.339 1.00 91.81 98 ILE A N 1
ATOM 736 C CA . ILE A 1 98 ? -15.200 -3.328 12.761 1.00 91.81 98 ILE A CA 1
ATOM 737 C C . ILE A 1 98 ? -15.629 -3.452 11.297 1.00 91.81 98 ILE A C 1
ATOM 739 O O . ILE A 1 98 ? -14.818 -3.786 10.440 1.00 91.81 98 ILE A O 1
ATOM 743 N N . SER A 1 99 ? -16.885 -3.135 10.983 1.00 92.88 99 SER A N 1
ATOM 744 C CA . SER A 1 99 ? -17.403 -3.243 9.615 1.00 92.88 99 SER A CA 1
ATOM 745 C C . SER A 1 99 ? -16.649 -2.325 8.653 1.00 92.88 99 SER A C 1
ATOM 747 O O . SER A 1 99 ? -16.225 -2.762 7.588 1.00 92.88 99 SER A O 1
ATOM 749 N N . VAL A 1 100 ? -16.423 -1.067 9.041 1.00 93.31 100 VAL A N 1
ATOM 750 C CA . VAL A 1 100 ? -15.715 -0.077 8.216 1.00 93.31 100 VAL A CA 1
ATOM 751 C C . VAL A 1 100 ? -14.250 -0.470 7.992 1.00 93.31 100 VAL A C 1
ATOM 753 O O . VAL A 1 100 ? -13.762 -0.418 6.864 1.00 93.31 100 VAL A O 1
ATOM 756 N N . THR A 1 101 ? -13.553 -0.918 9.038 1.00 90.62 101 THR A N 1
ATOM 757 C CA . THR A 1 101 ? -12.140 -1.332 8.941 1.00 90.62 101 THR A CA 1
ATOM 758 C C . THR A 1 101 ? -11.956 -2.623 8.138 1.00 90.62 101 THR A C 1
ATOM 760 O O . THR A 1 101 ? -11.017 -2.729 7.343 1.00 90.62 101 THR A O 1
ATOM 763 N N . LEU A 1 102 ? -12.877 -3.583 8.265 1.00 92.62 102 LEU A N 1
ATOM 764 C CA . LEU A 1 102 ? -12.886 -4.791 7.437 1.00 92.62 102 LEU A CA 1
ATOM 765 C C . LEU A 1 102 ? -13.157 -4.468 5.968 1.00 92.62 102 LEU A C 1
ATOM 767 O O . LEU A 1 102 ? -12.432 -4.954 5.103 1.00 92.62 102 LEU A O 1
ATOM 771 N N . LEU A 1 103 ? -14.152 -3.624 5.681 1.00 94.44 103 LEU A N 1
ATOM 772 C CA . LEU A 1 103 ? -14.444 -3.188 4.312 1.00 94.44 103 LEU A CA 1
ATOM 773 C C . LEU A 1 103 ? -13.226 -2.515 3.675 1.00 94.44 103 LEU A C 1
ATOM 775 O O . LEU A 1 103 ? -12.867 -2.846 2.547 1.00 94.44 103 LEU A O 1
ATOM 779 N N . TRP A 1 104 ? -12.543 -1.639 4.412 1.00 93.94 104 TRP A N 1
ATOM 780 C CA . TRP A 1 104 ? -11.303 -1.021 3.945 1.00 93.94 104 TRP A CA 1
ATOM 781 C C . TRP A 1 104 ? -10.206 -2.050 3.643 1.00 93.94 104 TRP A C 1
ATOM 783 O O . TRP A 1 104 ? -9.565 -1.993 2.597 1.00 93.94 104 TRP A O 1
ATOM 793 N N . THR A 1 105 ? -10.033 -3.044 4.514 1.00 92.75 105 THR A N 1
ATOM 794 C CA . THR A 1 105 ? -9.042 -4.116 4.319 1.00 92.75 105 THR A CA 1
ATOM 795 C C . THR A 1 105 ? -9.347 -4.953 3.074 1.00 92.75 105 THR A C 1
ATOM 797 O O . THR A 1 105 ? -8.437 -5.301 2.322 1.00 92.75 105 THR A O 1
ATOM 800 N N . VAL A 1 106 ? -10.626 -5.237 2.809 1.00 94.50 106 VAL A N 1
ATOM 801 C CA . VAL A 1 106 ? -11.064 -5.930 1.587 1.00 94.50 106 VAL A CA 1
ATOM 802 C C . VAL A 1 106 ? -10.754 -5.095 0.343 1.00 94.50 106 VAL A C 1
ATOM 804 O O . VAL A 1 106 ? -10.252 -5.642 -0.635 1.00 94.50 106 VAL A O 1
ATOM 807 N N . ILE A 1 107 ? -10.981 -3.778 0.381 1.00 94.25 107 ILE A N 1
ATOM 808 C CA . ILE A 1 107 ? -10.631 -2.872 -0.726 1.00 94.25 107 ILE A CA 1
ATOM 809 C C . ILE A 1 107 ? -9.121 -2.901 -0.995 1.00 94.25 107 ILE A C 1
ATOM 811 O O . ILE A 1 107 ? -8.715 -3.059 -2.146 1.00 94.25 107 ILE A O 1
ATOM 815 N N . LEU A 1 108 ? -8.287 -2.812 0.048 1.00 93.38 108 LEU A N 1
ATOM 816 C CA . LEU A 1 108 ? -6.827 -2.902 -0.089 1.00 93.38 108 LEU A CA 1
ATOM 817 C C . LEU A 1 108 ? -6.391 -4.239 -0.696 1.00 93.38 108 LEU A C 1
ATOM 819 O O . LEU A 1 108 ? -5.528 -4.272 -1.575 1.00 93.38 108 LEU A O 1
ATOM 823 N N . TRP A 1 109 ? -7.000 -5.342 -0.258 1.00 94.50 109 TRP A N 1
ATOM 824 C CA . TRP A 1 109 ? -6.707 -6.662 -0.805 1.00 94.50 109 TRP A CA 1
ATOM 825 C C . TRP A 1 109 ? -7.083 -6.747 -2.287 1.00 94.50 109 TRP A C 1
ATOM 827 O O . TRP A 1 109 ? -6.238 -7.106 -3.104 1.00 94.50 109 TRP A O 1
ATOM 837 N N . ILE A 1 110 ? -8.306 -6.361 -2.655 1.00 95.06 110 ILE A N 1
ATOM 838 C CA . ILE A 1 110 ? -8.762 -6.366 -4.051 1.00 95.06 110 ILE A CA 1
ATOM 839 C C . ILE A 1 110 ? -7.856 -5.483 -4.917 1.00 95.06 110 ILE A C 1
ATOM 841 O O . ILE A 1 110 ? -7.445 -5.904 -5.995 1.00 95.06 110 ILE A O 1
ATOM 845 N N . GLY A 1 111 ? -7.497 -4.286 -4.446 1.00 92.88 111 GLY A N 1
ATOM 846 C CA . GLY A 1 111 ? -6.566 -3.404 -5.152 1.00 92.88 111 GLY A CA 1
ATOM 847 C C . GLY A 1 111 ? -5.206 -4.065 -5.375 1.00 92.88 111 GLY A C 1
ATOM 848 O O . GLY A 1 111 ? -4.683 -4.045 -6.485 1.00 92.88 111 GLY A O 1
ATOM 849 N N . THR A 1 112 ? -4.676 -4.731 -4.349 1.00 93.00 112 THR A N 1
ATOM 850 C CA . THR A 1 112 ? -3.393 -5.440 -4.437 1.00 93.00 112 THR A CA 1
ATOM 851 C C . THR A 1 112 ? -3.460 -6.639 -5.383 1.00 93.00 112 THR A C 1
ATOM 853 O O . THR A 1 112 ? -2.510 -6.899 -6.105 1.00 93.00 112 THR A O 1
ATOM 856 N N . ASP A 1 113 ? -4.558 -7.385 -5.425 1.00 93.06 113 ASP A N 1
ATOM 857 C CA . ASP A 1 113 ? -4.652 -8.593 -6.257 1.00 93.06 113 ASP A CA 1
ATOM 858 C C . ASP A 1 113 ? -4.935 -8.302 -7.744 1.00 93.06 113 ASP A C 1
ATOM 860 O O . ASP A 1 113 ? -4.716 -9.155 -8.607 1.00 93.06 113 ASP A O 1
ATOM 864 N N . ASN A 1 114 ? -5.432 -7.103 -8.053 1.00 94.75 114 ASN A N 1
ATOM 865 C CA . ASN A 1 114 ? -5.769 -6.690 -9.418 1.00 94.75 114 ASN A CA 1
ATOM 866 C C . ASN A 1 114 ? -4.626 -5.992 -10.163 1.00 94.75 114 ASN A C 1
ATOM 868 O O . ASN A 1 114 ? -4.768 -5.705 -11.349 1.00 94.75 114 ASN A O 1
ATOM 872 N N . ILE A 1 115 ? -3.511 -5.712 -9.494 1.00 93.56 115 ILE A N 1
ATOM 873 C CA . ILE A 1 115 ? -2.356 -5.043 -10.091 1.00 93.56 115 ILE A CA 1
ATOM 874 C C . ILE A 1 115 ? -1.288 -6.079 -10.438 1.00 93.56 115 ILE A C 1
ATOM 876 O O . ILE A 1 115 ? -0.919 -6.910 -9.607 1.00 93.56 115 ILE A O 1
ATOM 880 N N . ASP A 1 116 ? -0.762 -5.997 -11.661 1.00 95.00 116 ASP A N 1
ATOM 881 C CA . ASP A 1 116 ? 0.419 -6.751 -12.075 1.00 95.00 116 ASP A CA 1
ATOM 882 C C . ASP A 1 116 ? 1.678 -6.112 -11.468 1.00 95.00 116 ASP A C 1
ATOM 884 O O . ASP A 1 116 ? 2.291 -5.199 -12.029 1.00 95.00 116 ASP A O 1
ATOM 888 N N . TRP A 1 117 ? 2.015 -6.552 -10.256 1.00 93.81 117 TRP A N 1
ATOM 889 C CA . TRP A 1 117 ? 3.170 -6.043 -9.522 1.00 93.81 117 TRP A CA 1
ATOM 890 C C . TRP A 1 117 ? 4.497 -6.398 -10.178 1.00 93.81 117 TRP A C 1
ATOM 892 O O . TRP A 1 117 ? 5.436 -5.626 -10.042 1.00 93.81 117 TRP A O 1
ATOM 902 N N . GLU A 1 118 ? 4.579 -7.520 -10.893 1.00 94.44 118 GLU A N 1
ATOM 903 C CA . GLU A 1 118 ? 5.797 -7.901 -11.608 1.00 94.44 118 GLU A CA 1
ATOM 904 C C . GLU A 1 118 ? 6.066 -6.894 -12.724 1.00 94.44 118 GLU A C 1
ATOM 906 O O . GLU A 1 118 ? 7.133 -6.279 -12.758 1.00 94.44 118 GLU A O 1
ATOM 911 N N . SER A 1 119 ? 5.048 -6.606 -13.541 1.00 94.81 119 SER A N 1
ATOM 912 C CA . SER A 1 119 ? 5.149 -5.563 -14.559 1.00 94.81 119 SER A CA 1
ATOM 913 C C . SER A 1 119 ? 5.465 -4.195 -13.952 1.00 94.81 119 SER A C 1
ATOM 915 O O . SER A 1 119 ? 6.261 -3.455 -14.524 1.00 94.81 119 SER A O 1
ATOM 917 N N . ARG A 1 120 ? 4.864 -3.824 -12.812 1.00 93.00 120 ARG A N 1
ATOM 918 C CA . ARG A 1 120 ? 5.141 -2.529 -12.161 1.00 93.00 120 ARG A CA 1
ATOM 919 C C . ARG A 1 120 ? 6.555 -2.429 -11.602 1.00 93.00 120 ARG A C 1
ATOM 921 O O . ARG A 1 120 ? 7.183 -1.386 -11.755 1.00 93.00 120 ARG A O 1
ATOM 928 N N . THR A 1 121 ? 7.063 -3.488 -10.984 1.00 92.25 121 THR A N 1
ATOM 929 C CA . THR A 1 121 ? 8.429 -3.500 -10.454 1.00 92.25 121 THR A CA 1
ATOM 930 C C . THR A 1 121 ? 9.445 -3.431 -11.591 1.00 92.25 121 THR A C 1
ATOM 932 O O . THR A 1 121 ? 10.336 -2.592 -11.529 1.00 92.25 121 THR A O 1
ATOM 935 N N . ILE A 1 122 ? 9.251 -4.200 -12.671 1.00 93.44 122 ILE A N 1
ATOM 936 C CA . ILE A 1 122 ? 10.098 -4.134 -13.880 1.00 93.44 122 ILE A CA 1
ATOM 937 C C . ILE A 1 122 ? 10.094 -2.723 -14.481 1.00 93.44 122 ILE A C 1
ATOM 939 O O . ILE A 1 122 ? 11.100 -2.235 -14.990 1.00 93.44 122 ILE A O 1
ATOM 943 N N . SER A 1 123 ? 8.961 -2.030 -14.384 1.00 93.50 123 SER A N 1
ATOM 944 C CA . SER A 1 123 ? 8.815 -0.681 -14.918 1.00 93.50 123 SER A CA 1
ATOM 945 C C . SER A 1 123 ? 9.694 0.373 -14.230 1.00 93.50 123 SER A C 1
ATOM 947 O O . SER A 1 123 ? 10.011 1.380 -14.853 1.00 93.50 123 SER A O 1
ATOM 949 N N . ALA A 1 124 ? 10.129 0.129 -12.991 1.00 92.75 124 ALA A N 1
ATOM 950 C CA . ALA A 1 124 ? 11.009 1.023 -12.233 1.00 92.75 124 ALA A CA 1
ATOM 951 C C . ALA A 1 124 ? 12.453 0.499 -12.117 1.00 92.75 124 ALA A C 1
ATOM 953 O O . ALA A 1 124 ? 13.270 1.085 -11.412 1.00 92.75 124 ALA A O 1
ATOM 954 N N . THR A 1 125 ? 12.786 -0.609 -12.783 1.00 93.06 125 THR A N 1
ATOM 955 C CA . THR A 1 125 ? 14.152 -1.148 -12.811 1.00 93.06 125 THR A CA 1
ATOM 956 C C . THR A 1 125 ? 14.892 -0.716 -14.070 1.00 93.06 125 THR A C 1
ATOM 958 O O . THR A 1 125 ? 14.316 -0.650 -15.155 1.00 93.06 125 THR A O 1
ATOM 961 N N . CYS A 1 126 ? 16.186 -0.453 -13.919 1.00 94.44 126 CYS A N 1
ATOM 962 C CA . CYS A 1 126 ? 17.071 -0.051 -15.003 1.00 94.44 126 CYS A CA 1
ATOM 963 C C . CYS A 1 126 ? 17.581 -1.268 -15.776 1.00 94.44 126 CYS A C 1
ATOM 965 O O . CYS A 1 126 ? 18.171 -2.177 -15.187 1.00 94.44 126 CYS A O 1
ATOM 967 N N . TYR A 1 127 ? 17.395 -1.257 -17.092 1.00 94.88 127 TYR A N 1
ATOM 968 C CA . TYR A 1 127 ? 17.882 -2.280 -18.010 1.00 94.88 127 TYR A CA 1
ATOM 969 C C . TYR A 1 127 ? 18.790 -1.665 -19.066 1.00 94.88 127 TYR A C 1
ATOM 971 O O . TYR A 1 127 ? 18.588 -0.532 -19.491 1.00 94.88 127 TYR A O 1
ATOM 979 N N . ASP A 1 128 ? 19.781 -2.426 -19.507 1.00 94.81 128 ASP A N 1
ATOM 980 C CA . ASP A 1 128 ? 20.561 -2.088 -20.693 1.00 94.81 128 ASP A CA 1
ATOM 981 C C . ASP A 1 128 ? 19.694 -2.320 -21.949 1.00 94.81 128 ASP A C 1
ATOM 983 O O . ASP A 1 128 ? 19.221 -3.447 -22.128 1.00 94.81 128 ASP A O 1
ATOM 987 N N . PRO A 1 129 ? 19.456 -1.304 -22.804 1.00 94.44 129 PRO A N 1
ATOM 988 C CA . PRO A 1 129 ? 18.703 -1.465 -24.048 1.00 94.44 129 PRO A CA 1
ATOM 989 C C . PRO A 1 129 ? 19.307 -2.468 -25.036 1.00 94.44 129 PRO A C 1
ATOM 991 O O . PRO A 1 129 ? 18.585 -2.981 -25.890 1.00 94.44 129 PRO A O 1
ATOM 994 N N . GLU A 1 130 ? 20.610 -2.738 -24.941 1.00 94.38 130 GLU A N 1
ATOM 995 C CA . GLU A 1 130 ? 21.318 -3.722 -25.770 1.00 94.38 130 GLU A CA 1
ATOM 996 C C . GLU A 1 130 ? 21.408 -5.103 -25.098 1.00 94.38 130 GLU A C 1
ATOM 998 O O . GLU A 1 130 ? 21.886 -6.062 -25.707 1.00 94.38 130 GLU A O 1
ATOM 1003 N N . GLY A 1 131 ? 20.943 -5.224 -23.851 1.00 92.00 131 GLY A N 1
ATOM 1004 C CA . GLY A 1 131 ? 21.005 -6.453 -23.067 1.00 92.00 131 GLY A CA 1
ATOM 1005 C C . GLY A 1 131 ? 19.832 -7.409 -23.303 1.00 92.00 131 GLY A C 1
ATOM 1006 O O . GLY A 1 131 ? 18.719 -7.006 -23.638 1.00 92.00 131 GLY A O 1
ATOM 1007 N N . ASP A 1 132 ? 20.053 -8.691 -23.003 1.00 92.50 132 ASP A N 1
ATOM 1008 C CA . ASP A 1 132 ? 19.082 -9.784 -23.212 1.00 92.50 132 ASP A CA 1
ATOM 1009 C C . ASP A 1 132 ? 17.766 -9.638 -22.419 1.00 92.50 132 ASP A C 1
ATOM 1011 O O . ASP A 1 132 ? 16.779 -10.318 -22.702 1.00 92.50 132 ASP A O 1
ATOM 1015 N N . PHE A 1 133 ? 17.739 -8.772 -21.403 1.00 90.75 133 PHE A N 1
ATOM 1016 C CA . PHE A 1 133 ? 16.556 -8.525 -20.572 1.00 90.75 133 PHE A CA 1
ATOM 1017 C C . PHE A 1 133 ? 15.650 -7.409 -21.115 1.00 90.75 133 PHE A C 1
ATOM 1019 O O . PHE A 1 133 ? 14.514 -7.267 -20.647 1.00 90.75 133 PHE A O 1
ATOM 1026 N N . TRP A 1 134 ? 16.119 -6.626 -22.093 1.00 93.12 134 TRP A N 1
ATOM 1027 C CA . TRP A 1 134 ? 15.304 -5.608 -22.747 1.00 93.12 134 TRP A CA 1
ATOM 1028 C C . TRP A 1 134 ? 14.198 -6.262 -23.576 1.00 93.12 134 TRP A C 1
ATOM 1030 O O . TRP A 1 134 ? 14.422 -7.233 -24.294 1.00 93.12 134 TRP A O 1
ATOM 1040 N N . GLY A 1 135 ? 12.972 -5.746 -23.484 1.00 93.75 135 GLY A N 1
ATOM 1041 C CA . GLY A 1 135 ? 11.839 -6.355 -24.187 1.00 93.75 135 GLY A CA 1
ATOM 1042 C C . GLY A 1 135 ? 11.244 -7.578 -23.482 1.00 93.75 135 GLY A C 1
ATOM 1043 O O . GLY A 1 135 ? 10.467 -8.309 -24.098 1.00 93.75 135 GLY A O 1
ATOM 1044 N N . SER A 1 136 ? 11.572 -7.809 -22.203 1.00 94.19 136 SER A N 1
ATOM 1045 C CA . SER A 1 136 ? 11.015 -8.921 -21.426 1.00 94.19 136 SER A CA 1
ATOM 1046 C C . SER A 1 136 ? 9.474 -8.962 -21.493 1.00 94.19 136 SER A C 1
ATOM 1048 O O . SER A 1 136 ? 8.819 -7.943 -21.241 1.00 94.19 136 SER A O 1
ATOM 1050 N N . PRO A 1 137 ? 8.864 -10.136 -21.764 1.00 94.75 137 PRO A N 1
ATOM 1051 C CA . PRO A 1 137 ? 7.409 -10.291 -21.867 1.00 94.75 137 PRO A CA 1
ATOM 1052 C C . PRO A 1 137 ? 6.674 -10.148 -20.522 1.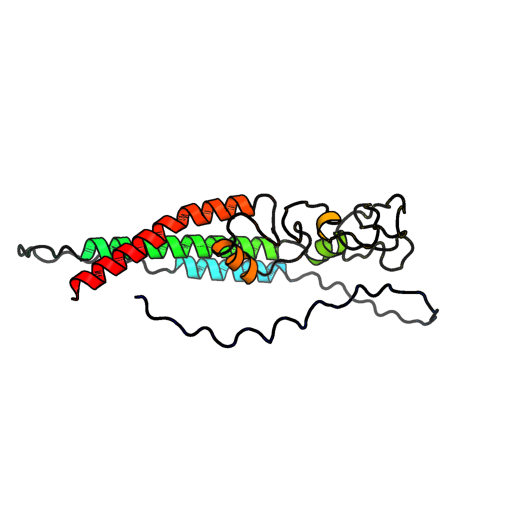00 94.75 137 PRO A C 1
ATOM 1054 O O . PRO A 1 137 ? 5.434 -10.086 -20.496 1.00 94.75 137 PRO A O 1
ATOM 1057 N N . ALA A 1 138 ? 7.422 -10.120 -19.413 1.00 93.88 138 ALA A N 1
ATOM 1058 C CA . ALA A 1 138 ? 6.905 -9.858 -18.073 1.00 93.88 138 ALA A CA 1
ATOM 1059 C C . ALA A 1 138 ? 6.463 -8.392 -17.903 1.00 93.88 138 ALA A C 1
ATOM 1061 O O . ALA A 1 138 ? 5.529 -8.119 -17.153 1.00 93.88 138 ALA A O 1
ATOM 1062 N N . TYR A 1 139 ? 7.055 -7.451 -18.651 1.00 94.94 139 TYR A N 1
ATOM 1063 C CA . TYR A 1 139 ? 6.563 -6.076 -18.696 1.00 94.94 139 TYR A CA 1
ATOM 1064 C C . TYR A 1 139 ? 5.353 -5.963 -19.627 1.00 94.94 139 TYR A C 1
ATOM 1066 O O . TYR A 1 139 ? 5.422 -6.258 -20.822 1.00 94.94 139 TYR A O 1
ATOM 1074 N N . LYS A 1 140 ? 4.227 -5.499 -19.085 1.00 94.06 140 LYS A N 1
ATOM 1075 C CA . LYS A 1 140 ? 3.008 -5.186 -19.835 1.00 94.06 140 LYS A CA 1
ATOM 1076 C C . LYS A 1 140 ? 2.987 -3.698 -20.167 1.00 94.06 140 LYS A C 1
ATOM 1078 O O . LYS A 1 140 ? 2.275 -2.913 -19.548 1.00 94.06 140 LYS A O 1
ATOM 1083 N N . GLY A 1 141 ? 3.772 -3.310 -21.161 1.00 92.69 141 GLY A N 1
ATOM 1084 C CA . GLY A 1 141 ? 3.830 -1.935 -21.641 1.00 92.69 141 GLY A CA 1
ATOM 1085 C C . GLY A 1 141 ? 4.649 -1.810 -22.916 1.00 92.69 141 GLY A C 1
ATOM 1086 O O . GLY A 1 141 ? 5.156 -2.795 -23.450 1.00 92.69 141 GLY A O 1
ATOM 1087 N N . THR A 1 142 ? 4.759 -0.584 -23.421 1.00 94.50 142 THR A N 1
ATOM 1088 C CA . THR A 1 142 ? 5.672 -0.282 -24.529 1.00 94.50 142 THR A CA 1
ATOM 1089 C C . THR A 1 142 ? 7.019 0.097 -23.941 1.00 94.50 142 THR A C 1
ATOM 1091 O O . THR A 1 142 ? 7.074 0.931 -23.042 1.00 94.50 142 THR A O 1
ATOM 1094 N N . TRP A 1 143 ? 8.083 -0.527 -24.434 1.00 94.69 143 TRP A N 1
ATOM 1095 C CA . TRP A 1 143 ? 9.446 -0.156 -24.084 1.00 94.69 143 TRP A CA 1
ATOM 1096 C C . TRP A 1 143 ? 9.823 1.118 -24.840 1.00 94.69 143 TRP A C 1
ATOM 1098 O O . TRP A 1 143 ? 9.701 1.167 -26.066 1.00 94.69 143 TRP A O 1
ATOM 1108 N N . ALA A 1 144 ? 10.266 2.141 -24.120 1.00 94.69 144 ALA A N 1
ATOM 1109 C CA . ALA A 1 144 ? 10.779 3.376 -24.695 1.00 94.69 144 ALA A CA 1
ATOM 1110 C C . ALA A 1 144 ? 12.296 3.450 -24.499 1.00 94.69 144 ALA A C 1
ATOM 1112 O O . ALA A 1 144 ? 12.791 3.246 -23.392 1.00 94.69 144 ALA A O 1
ATOM 1113 N N . LEU A 1 145 ? 13.037 3.744 -25.572 1.00 94.25 145 LEU A N 1
ATOM 1114 C CA . LEU A 1 145 ? 14.466 4.034 -25.460 1.00 94.25 145 LEU A CA 1
ATOM 1115 C C . LEU A 1 145 ? 14.653 5.388 -24.765 1.00 94.25 145 LEU A C 1
ATOM 1117 O O . LEU A 1 145 ? 14.020 6.370 -25.157 1.00 94.25 145 LEU A O 1
ATOM 1121 N N . CYS A 1 146 ? 15.541 5.438 -23.774 1.00 92.06 146 CYS A N 1
ATOM 1122 C CA . CYS A 1 146 ? 16.036 6.700 -23.237 1.00 92.06 146 CYS A CA 1
ATOM 1123 C C . CYS A 1 146 ? 17.157 7.263 -24.127 1.00 92.06 146 CYS A C 1
ATOM 1125 O O . CYS A 1 146 ? 17.636 6.598 -25.046 1.00 92.06 146 CYS A O 1
ATOM 1127 N N . ASP A 1 147 ? 17.607 8.483 -23.844 1.00 89.56 147 ASP A N 1
ATOM 1128 C CA . ASP A 1 147 ? 18.720 9.140 -24.545 1.00 89.56 147 ASP A CA 1
ATOM 1129 C C . ASP A 1 147 ? 20.103 8.517 -24.252 1.00 89.56 147 ASP A C 1
ATOM 1131 O O . ASP A 1 147 ? 21.121 9.045 -24.698 1.00 89.56 147 ASP A O 1
ATOM 1135 N N . GLN A 1 148 ? 20.133 7.400 -23.511 1.00 81.06 148 GLN A N 1
ATOM 1136 C CA . GLN A 1 148 ? 21.324 6.707 -23.011 1.00 81.06 148 GLN A CA 1
ATOM 1137 C C . GLN A 1 148 ? 22.275 7.614 -22.213 1.00 81.06 148 GLN A C 1
ATOM 1139 O O . GLN A 1 148 ? 23.459 7.306 -22.065 1.00 81.06 148 GLN A O 1
ATOM 1144 N N . SER A 1 149 ? 21.776 8.727 -21.668 1.00 79.81 149 SER A N 1
ATOM 1145 C CA . SER A 1 149 ? 22.546 9.532 -20.725 1.00 79.81 149 SER A CA 1
ATOM 1146 C C . SER A 1 149 ? 22.822 8.746 -19.428 1.00 79.81 149 SER A C 1
ATOM 1148 O O . SER A 1 149 ? 22.151 7.763 -19.111 1.00 79.81 149 SER A O 1
ATOM 1150 N N . GLY A 1 150 ? 23.866 9.124 -18.685 1.00 84.44 150 GLY A N 1
ATOM 1151 C CA . GLY A 1 150 ? 24.241 8.437 -17.442 1.00 84.44 150 GLY A CA 1
ATOM 1152 C C . GLY A 1 150 ? 24.994 7.119 -17.673 1.00 84.44 150 GLY A C 1
ATOM 1153 O O . GLY A 1 150 ? 26.035 7.109 -18.330 1.00 84.44 150 GLY A O 1
ATOM 1154 N N . ASN A 1 151 ? 24.493 6.015 -17.104 1.00 88.94 151 ASN A N 1
ATOM 1155 C CA . ASN A 1 151 ? 25.170 4.707 -17.110 1.00 88.94 151 ASN A CA 1
ATOM 1156 C C . ASN A 1 151 ? 24.835 3.832 -18.332 1.00 88.94 151 ASN A C 1
ATOM 1158 O O . ASN A 1 151 ? 25.162 2.647 -18.334 1.00 88.94 151 ASN A O 1
ATOM 1162 N N . GLY A 1 152 ? 24.139 4.373 -19.337 1.00 90.19 152 GLY A N 1
ATOM 1163 C CA . GLY A 1 152 ? 23.708 3.624 -20.525 1.00 90.19 152 GLY A CA 1
ATOM 1164 C C . GLY A 1 152 ? 22.546 2.652 -20.281 1.00 90.19 152 GLY A C 1
ATOM 1165 O O . GLY A 1 152 ? 22.185 1.898 -21.176 1.00 90.19 152 GLY A O 1
ATOM 1166 N N . THR A 1 153 ? 21.933 2.677 -19.093 1.00 94.19 153 THR A N 1
ATOM 1167 C CA . THR A 1 153 ? 20.736 1.880 -18.777 1.00 94.19 153 THR A CA 1
ATOM 1168 C C . THR A 1 153 ? 19.498 2.770 -18.740 1.00 94.19 153 THR A C 1
ATOM 1170 O O . THR A 1 153 ? 19.575 3.943 -18.373 1.00 94.19 153 THR A O 1
ATOM 1173 N N . CYS A 1 154 ? 18.355 2.211 -19.122 1.00 94.62 154 CYS A N 1
ATOM 1174 C CA . CYS A 1 154 ? 17.074 2.896 -19.183 1.00 94.62 154 CYS A CA 1
ATOM 1175 C C . CYS A 1 154 ? 16.014 2.111 -18.406 1.00 94.62 154 CYS A C 1
ATOM 1177 O O . CYS A 1 154 ? 16.013 0.877 -18.397 1.00 94.62 154 CYS A O 1
ATOM 1179 N N . THR A 1 155 ? 15.048 2.807 -17.816 1.00 95.06 155 THR A N 1
ATOM 1180 C CA . THR A 1 155 ? 13.786 2.169 -17.427 1.00 95.06 155 THR A CA 1
ATOM 1181 C C . THR A 1 155 ? 12.931 1.904 -18.673 1.00 95.06 155 THR A C 1
ATOM 1183 O O . THR A 1 155 ? 13.089 2.592 -19.688 1.00 95.06 155 THR A O 1
ATOM 1186 N N . PRO A 1 156 ? 11.965 0.968 -18.623 1.00 94.81 156 PRO A N 1
ATOM 1187 C CA . PRO A 1 156 ? 11.034 0.739 -19.732 1.00 94.81 156 PRO A CA 1
ATOM 1188 C C . PRO A 1 156 ? 10.219 1.975 -20.154 1.00 94.81 156 PRO A C 1
ATOM 1190 O O . PRO A 1 156 ? 9.669 1.994 -21.253 1.00 94.81 156 PRO A O 1
ATOM 1193 N N . TRP A 1 157 ? 10.149 3.006 -19.305 1.00 93.38 157 TRP A N 1
ATOM 1194 C CA . TRP A 1 157 ? 9.489 4.288 -19.580 1.00 93.38 157 TRP A CA 1
ATOM 1195 C C . TRP A 1 157 ? 10.373 5.302 -20.308 1.00 93.38 157 TRP A C 1
ATOM 1197 O O . TRP A 1 157 ? 9.894 6.378 -20.663 1.00 93.38 157 TRP A O 1
ATOM 1207 N N . GLY A 1 158 ? 11.641 4.970 -20.556 1.00 93.19 158 GLY A N 1
ATOM 1208 C CA . GLY A 1 158 ? 12.592 5.863 -21.212 1.00 93.19 158 GLY A CA 1
ATOM 1209 C C . GLY A 1 158 ? 13.254 6.862 -20.263 1.00 93.19 158 GLY A C 1
ATOM 1210 O O . GLY A 1 158 ? 13.833 7.838 -20.735 1.00 93.19 158 GLY A O 1
ATOM 1211 N N . TYR A 1 159 ? 13.210 6.631 -18.946 1.00 92.81 159 TYR A N 1
ATOM 1212 C CA . TYR A 1 159 ? 14.047 7.383 -18.008 1.00 92.81 159 TYR A CA 1
ATOM 1213 C C . TYR A 1 159 ? 15.467 6.820 -18.032 1.00 92.81 159 TYR A C 1
ATOM 1215 O O . TYR A 1 159 ? 15.655 5.606 -17.937 1.00 92.81 159 TYR A O 1
ATOM 1223 N N . ALA A 1 160 ? 16.455 7.697 -18.189 1.00 93.94 160 ALA A N 1
ATOM 1224 C CA . ALA A 1 160 ? 17.862 7.334 -18.125 1.00 93.94 160 ALA A CA 1
ATOM 1225 C C . ALA A 1 160 ? 18.286 7.116 -16.672 1.00 93.94 160 ALA A C 1
ATOM 1227 O O . ALA A 1 160 ? 17.966 7.941 -15.821 1.00 93.94 160 ALA A O 1
ATOM 1228 N N . CYS A 1 161 ? 19.002 6.024 -16.413 1.00 94.31 161 CYS A N 1
ATOM 1229 C CA . CYS A 1 161 ? 19.447 5.665 -15.075 1.00 94.31 161 CYS A CA 1
ATOM 1230 C C . CYS A 1 161 ? 20.905 6.067 -14.821 1.00 94.31 161 CYS A C 1
ATOM 1232 O O . CYS A 1 161 ? 21.821 5.754 -15.592 1.00 94.31 161 CYS A O 1
ATOM 1234 N N . TRP A 1 162 ? 21.128 6.687 -13.670 1.00 92.19 162 TRP A N 1
ATOM 1235 C CA . TRP A 1 162 ? 22.417 7.168 -13.171 1.00 92.19 162 TRP A CA 1
ATOM 1236 C C . TRP A 1 162 ? 23.013 6.249 -12.094 1.00 92.19 162 TRP A C 1
ATOM 1238 O O . TRP A 1 162 ? 24.199 6.348 -11.773 1.00 92.19 162 TRP A O 1
ATOM 1248 N N . GLY A 1 163 ? 22.234 5.282 -11.593 1.00 89.56 163 GLY A N 1
ATOM 1249 C CA . GLY A 1 163 ? 22.702 4.200 -10.711 1.00 89.56 163 GLY A CA 1
ATOM 1250 C C . GLY A 1 163 ? 22.782 4.568 -9.228 1.00 89.56 163 GLY A C 1
ATOM 1251 O O . GLY A 1 163 ? 23.212 3.752 -8.415 1.00 89.56 163 GLY A O 1
ATOM 1252 N N . ASN A 1 164 ? 22.361 5.779 -8.877 1.00 88.94 164 ASN A N 1
ATOM 1253 C CA . ASN A 1 164 ? 22.205 6.271 -7.511 1.00 88.94 164 ASN A CA 1
ATOM 1254 C C . ASN A 1 164 ? 20.798 6.838 -7.250 1.00 88.94 164 ASN A C 1
ATOM 1256 O O . ASN A 1 164 ? 20.605 7.487 -6.224 1.00 88.94 164 ASN A O 1
ATOM 1260 N N . GLU A 1 165 ? 19.852 6.633 -8.169 1.00 88.81 165 GLU A N 1
ATOM 1261 C CA . GLU A 1 165 ? 18.465 7.052 -7.978 1.00 88.81 165 GLU A CA 1
ATOM 1262 C C . GLU A 1 165 ? 17.731 6.108 -7.033 1.00 88.81 165 GLU A C 1
ATOM 1264 O O . GLU A 1 165 ? 17.935 4.888 -7.049 1.00 88.81 165 GLU A O 1
ATOM 1269 N N . ASP A 1 166 ? 16.832 6.676 -6.235 1.00 88.31 166 ASP A N 1
ATOM 1270 C CA . ASP A 1 166 ? 15.879 5.878 -5.486 1.00 88.31 166 ASP A CA 1
ATOM 1271 C C . ASP A 1 166 ? 14.831 5.298 -6.446 1.00 88.31 166 ASP A C 1
ATOM 1273 O O . ASP A 1 166 ? 14.468 5.903 -7.456 1.00 88.31 166 ASP A O 1
ATOM 1277 N N . LEU A 1 167 ? 14.270 4.136 -6.094 1.00 84.19 167 LEU A N 1
ATOM 1278 C CA . LEU A 1 167 ? 13.189 3.501 -6.864 1.00 84.19 167 LEU A CA 1
ATOM 1279 C C . LEU A 1 167 ? 12.004 4.453 -7.096 1.00 84.19 167 LEU A C 1
ATOM 1281 O O . LEU A 1 167 ? 11.294 4.343 -8.092 1.00 84.19 167 LEU A O 1
ATOM 1285 N N . ARG A 1 168 ? 11.813 5.382 -6.157 1.00 86.50 168 ARG A N 1
ATOM 1286 C CA . ARG A 1 168 ? 10.823 6.446 -6.211 1.00 86.50 168 ARG A CA 1
ATOM 1287 C C . ARG A 1 168 ? 10.985 7.319 -7.455 1.00 86.50 168 ARG A C 1
ATOM 1289 O O . ARG A 1 168 ? 10.039 7.494 -8.206 1.00 86.50 168 ARG A O 1
ATOM 1296 N N . ASP A 1 169 ? 12.203 7.777 -7.718 1.00 88.69 169 ASP A N 1
ATOM 1297 C CA . ASP A 1 169 ? 12.485 8.719 -8.804 1.00 88.69 169 ASP A CA 1
ATOM 1298 C C . ASP A 1 169 ? 12.403 8.045 -10.188 1.00 88.69 169 ASP A C 1
ATOM 1300 O O . ASP A 1 169 ? 12.179 8.702 -11.203 1.00 88.69 169 ASP A O 1
ATOM 1304 N N . LEU A 1 170 ? 12.545 6.715 -10.223 1.00 90.19 170 LEU A N 1
ATOM 1305 C CA . LEU A 1 170 ? 12.424 5.886 -11.424 1.00 90.19 170 LEU A CA 1
ATOM 1306 C C . LEU A 1 170 ? 10.990 5.390 -11.677 1.00 90.19 170 LEU A C 1
ATOM 1308 O O . LEU A 1 170 ? 10.704 4.854 -12.752 1.00 90.19 170 LEU A O 1
ATOM 1312 N N . CYS A 1 171 ? 10.089 5.529 -10.699 1.00 91.75 171 CYS A N 1
ATOM 1313 C CA . CYS A 1 171 ? 8.717 5.054 -10.799 1.00 91.75 171 CYS A CA 1
ATOM 1314 C C . CYS A 1 171 ? 7.827 6.108 -11.487 1.00 91.75 171 CYS A C 1
ATOM 1316 O O . CYS A 1 171 ? 7.640 7.203 -10.966 1.00 91.75 171 CYS A O 1
ATOM 1318 N N . PRO A 1 172 ? 7.173 5.786 -12.614 1.00 88.19 172 PRO A N 1
ATOM 1319 C CA . PRO A 1 172 ? 6.362 6.746 -13.379 1.00 88.19 172 PRO A CA 1
ATOM 1320 C C . PRO A 1 172 ? 5.048 7.153 -12.692 1.00 88.19 172 PRO A C 1
ATOM 1322 O O . PRO A 1 172 ? 4.369 8.067 -13.153 1.00 88.19 172 PRO A O 1
ATOM 1325 N N . LEU A 1 173 ? 4.607 6.397 -11.680 1.00 87.62 173 LEU A N 1
ATOM 1326 C CA . LEU A 1 173 ? 3.267 6.530 -11.113 1.00 87.62 173 LEU A CA 1
ATOM 1327 C C . LEU A 1 173 ? 3.169 7.688 -10.110 1.00 87.62 173 LEU A C 1
ATOM 1329 O O . LEU A 1 173 ? 2.066 8.204 -9.947 1.00 87.62 173 LEU A O 1
ATOM 1333 N N . ASP A 1 174 ? 4.283 8.090 -9.482 1.00 87.94 174 ASP A N 1
ATOM 1334 C CA . ASP A 1 174 ? 4.388 9.213 -8.530 1.00 87.94 174 ASP A CA 1
ATOM 1335 C C . ASP A 1 174 ? 3.197 9.294 -7.554 1.00 87.94 174 ASP A C 1
ATOM 1337 O O . ASP A 1 174 ? 2.523 10.312 -7.376 1.00 87.94 174 ASP A O 1
ATOM 1341 N N . PHE A 1 175 ? 2.852 8.157 -6.946 1.00 88.19 175 PHE A N 1
ATOM 1342 C CA . PHE A 1 175 ? 1.779 8.111 -5.948 1.00 88.19 175 PHE A CA 1
ATOM 1343 C C . PHE A 1 175 ? 2.227 8.641 -4.574 1.00 88.19 175 PHE A C 1
ATOM 1345 O O . PHE A 1 175 ? 1.400 8.747 -3.659 1.00 88.19 175 PHE A O 1
ATOM 1352 N N . GLY A 1 176 ? 3.510 8.977 -4.430 1.00 84.19 176 GLY A N 1
ATOM 1353 C CA . GLY A 1 176 ? 4.161 9.360 -3.189 1.00 84.19 176 GLY A CA 1
ATOM 1354 C C . GLY A 1 176 ? 4.608 8.163 -2.342 1.00 84.19 176 GLY A C 1
ATOM 1355 O O . GLY A 1 176 ? 4.307 6.998 -2.60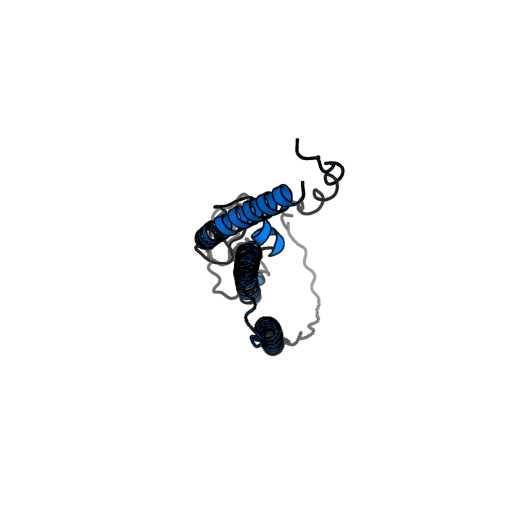9 1.00 84.19 176 GLY A O 1
ATOM 1356 N N . GLY A 1 177 ? 5.299 8.467 -1.242 1.00 82.50 177 GLY A N 1
ATOM 1357 C CA . GLY A 1 177 ? 5.883 7.456 -0.361 1.00 82.50 177 GLY A CA 1
ATOM 1358 C C . GLY A 1 177 ? 7.313 7.100 -0.764 1.00 82.50 177 GLY A C 1
ATOM 1359 O O . GLY A 1 177 ? 8.025 7.930 -1.316 1.00 82.50 177 GLY A O 1
ATOM 1360 N N . ILE A 1 178 ? 7.757 5.895 -0.409 1.00 81.31 178 ILE A N 1
ATOM 1361 C CA . ILE A 1 178 ? 9.090 5.372 -0.761 1.00 81.31 178 ILE A CA 1
ATOM 1362 C C . ILE A 1 178 ? 9.052 4.493 -2.015 1.00 81.31 178 ILE A C 1
ATOM 1364 O O . ILE A 1 178 ? 10.067 4.352 -2.686 1.00 81.31 178 ILE A O 1
ATOM 1368 N N . GLY A 1 179 ? 7.900 3.890 -2.323 1.00 76.94 179 GLY A N 1
ATOM 1369 C CA . GLY A 1 179 ? 7.762 2.969 -3.451 1.00 76.94 179 GLY A CA 1
ATOM 1370 C C . GLY A 1 179 ? 6.960 3.500 -4.633 1.00 76.94 179 GLY A C 1
ATOM 1371 O O . GLY A 1 179 ? 6.823 2.753 -5.600 1.00 76.94 179 GLY A O 1
ATOM 1372 N N . ASP A 1 180 ? 6.371 4.700 -4.536 1.00 85.50 180 ASP A N 1
ATOM 1373 C CA . ASP A 1 180 ? 5.572 5.399 -5.566 1.00 85.50 180 ASP A CA 1
ATOM 1374 C C . ASP A 1 180 ? 4.540 4.556 -6.336 1.00 85.50 180 ASP A C 1
ATOM 1376 O O . ASP A 1 180 ? 4.049 4.937 -7.393 1.00 85.50 180 ASP A O 1
ATOM 1380 N N . GLY A 1 181 ? 4.148 3.407 -5.781 1.00 88.75 181 GLY A N 1
ATOM 1381 C CA . GLY A 1 181 ? 3.233 2.452 -6.403 1.00 88.75 181 GLY A CA 1
ATOM 1382 C C . GLY A 1 181 ? 3.871 1.407 -7.320 1.00 88.75 181 GLY A C 1
ATOM 1383 O O . GLY A 1 181 ? 3.133 0.577 -7.863 1.00 88.75 181 GLY A O 1
ATOM 1384 N N . CYS A 1 182 ? 5.199 1.392 -7.463 1.00 91.38 182 CYS A N 1
ATOM 1385 C CA . CYS A 1 182 ? 5.948 0.378 -8.214 1.00 91.38 182 CYS A CA 1
ATOM 1386 C C . CYS A 1 182 ? 6.332 -0.850 -7.374 1.00 91.38 182 CYS A C 1
ATOM 1388 O O . CYS A 1 182 ? 6.565 -1.931 -7.924 1.00 91.38 182 CYS A O 1
ATOM 1390 N N . TYR A 1 183 ? 6.352 -0.712 -6.046 1.00 90.81 183 TYR A N 1
ATOM 1391 C CA . TYR A 1 183 ? 6.615 -1.813 -5.123 1.00 90.81 183 TYR A CA 1
ATOM 1392 C C . TYR A 1 183 ? 5.323 -2.414 -4.567 1.00 90.81 183 TYR A C 1
ATOM 1394 O O . TYR A 1 183 ? 4.406 -1.690 -4.174 1.00 90.81 183 TYR A O 1
ATOM 1402 N N . LYS A 1 184 ? 5.260 -3.749 -4.486 1.00 93.44 184 LYS A N 1
ATOM 1403 C CA . LYS A 1 184 ? 4.109 -4.451 -3.908 1.00 93.44 184 LYS A CA 1
ATOM 1404 C C . LYS A 1 184 ? 4.032 -4.199 -2.397 1.00 93.44 184 LYS A C 1
ATOM 1406 O O . LYS A 1 184 ? 4.930 -4.630 -1.669 1.00 93.44 184 LYS A O 1
ATOM 1411 N N . PRO A 1 185 ? 2.956 -3.580 -1.884 1.00 92.12 185 PRO A N 1
ATOM 1412 C CA . PRO A 1 185 ? 2.817 -3.359 -0.457 1.00 92.12 185 PRO A CA 1
ATOM 1413 C C . PRO A 1 185 ? 2.508 -4.660 0.284 1.00 92.12 185 PRO A C 1
ATOM 1415 O O . PRO A 1 185 ? 1.771 -5.527 -0.196 1.00 92.12 185 PRO A O 1
ATOM 1418 N N . SER A 1 186 ? 3.002 -4.754 1.518 1.00 91.69 186 SER A N 1
ATOM 1419 C CA . SER A 1 186 ? 2.435 -5.676 2.497 1.00 91.69 186 SER A CA 1
ATOM 1420 C C . SER A 1 186 ? 1.150 -5.065 3.056 1.00 91.69 186 SER A C 1
ATOM 1422 O O . SER A 1 186 ? 1.118 -3.910 3.488 1.00 91.69 186 SER A O 1
ATOM 1424 N N . ILE A 1 187 ? 0.062 -5.839 3.058 1.00 89.44 187 ILE A N 1
ATOM 1425 C CA . ILE A 1 187 ? -1.218 -5.391 3.629 1.00 89.44 187 ILE A CA 1
ATOM 1426 C C . ILE A 1 187 ? -1.042 -5.084 5.120 1.00 89.44 187 ILE A C 1
ATOM 1428 O O . ILE A 1 187 ? -1.579 -4.094 5.608 1.00 89.44 187 ILE A O 1
ATOM 1432 N N . VAL A 1 188 ? -0.242 -5.891 5.827 1.00 89.81 188 VAL A N 1
ATOM 1433 C CA . VAL A 1 188 ? 0.033 -5.694 7.255 1.00 89.81 188 VAL A CA 1
ATOM 1434 C C . VAL A 1 188 ? 0.718 -4.351 7.484 1.00 89.81 188 VAL A C 1
ATOM 1436 O O . VAL A 1 188 ? 0.245 -3.578 8.308 1.00 89.81 188 VAL A O 1
ATOM 1439 N N . THR A 1 189 ? 1.773 -4.033 6.727 1.00 88.25 189 THR A N 1
ATOM 1440 C CA . THR A 1 189 ? 2.480 -2.751 6.892 1.00 88.25 189 THR A CA 1
ATOM 1441 C C . THR A 1 189 ? 1.584 -1.575 6.525 1.00 88.25 189 THR A C 1
ATOM 1443 O O . THR A 1 189 ? 1.536 -0.603 7.264 1.00 88.25 189 THR A O 1
ATOM 1446 N N . THR A 1 190 ? 0.783 -1.699 5.463 1.00 90.25 190 THR A N 1
ATOM 1447 C CA . THR A 1 190 ? -0.164 -0.653 5.038 1.00 90.25 190 THR A CA 1
ATOM 1448 C C . THR A 1 190 ? -1.217 -0.353 6.108 1.00 90.25 190 THR A C 1
ATOM 1450 O O . THR A 1 190 ? -1.561 0.806 6.332 1.00 90.25 190 THR A O 1
ATOM 1453 N N . VAL A 1 191 ? -1.749 -1.386 6.769 1.00 88.88 191 VAL A N 1
ATOM 1454 C CA . VAL A 1 191 ? -2.722 -1.222 7.859 1.00 88.88 191 VAL A CA 1
ATOM 1455 C C . VAL A 1 191 ? -2.047 -0.653 9.106 1.00 88.88 191 VAL A C 1
ATOM 1457 O O . VAL A 1 191 ? -2.613 0.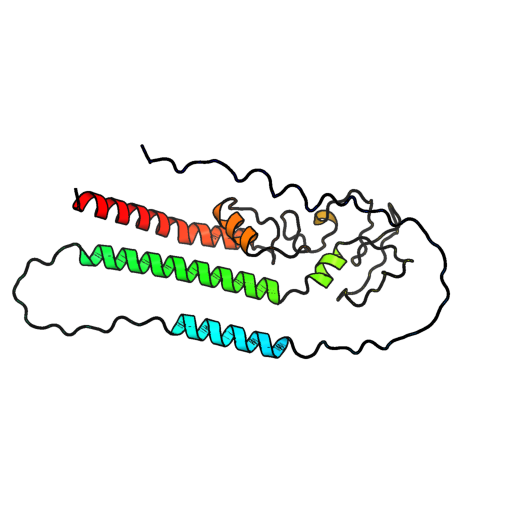230 9.742 1.00 88.88 191 VAL A O 1
ATOM 1460 N N . THR A 1 192 ? -0.843 -1.112 9.447 1.00 88.94 192 THR A N 1
ATOM 1461 C CA . THR A 1 192 ? -0.064 -0.581 10.574 1.00 88.94 192 THR A CA 1
ATOM 1462 C C . THR A 1 192 ? 0.255 0.902 10.371 1.00 88.94 192 THR A C 1
ATOM 1464 O O . THR A 1 192 ? -0.060 1.713 11.241 1.00 88.94 192 THR A O 1
ATOM 1467 N N . ASP A 1 193 ? 0.783 1.289 9.210 1.00 89.00 193 ASP A N 1
ATOM 1468 C CA . ASP A 1 193 ? 1.105 2.685 8.893 1.00 89.00 193 ASP A CA 1
ATOM 1469 C C . ASP A 1 193 ? -0.127 3.587 8.936 1.00 89.00 193 ASP A C 1
ATOM 1471 O O . ASP A 1 193 ? -0.048 4.704 9.435 1.00 89.00 193 ASP A O 1
ATOM 1475 N N . MET A 1 194 ? -1.295 3.091 8.528 1.00 88.00 194 MET A N 1
ATOM 1476 C CA . MET A 1 194 ? -2.542 3.848 8.655 1.00 88.00 194 MET A CA 1
ATOM 1477 C C . MET A 1 194 ? -2.839 4.254 10.110 1.00 88.00 194 MET A C 1
ATOM 1479 O O . MET A 1 194 ? -3.347 5.350 10.345 1.00 88.00 194 MET A O 1
ATOM 1483 N N . TYR A 1 195 ? -2.546 3.390 11.088 1.00 86.25 195 TYR A N 1
ATOM 1484 C CA . TYR A 1 195 ? -2.807 3.674 12.503 1.00 86.25 195 TYR A CA 1
ATOM 1485 C C . TYR A 1 195 ? -1.679 4.454 13.188 1.00 86.25 195 TYR A C 1
ATOM 1487 O O . TYR A 1 195 ? -1.966 5.253 14.078 1.00 86.25 195 TYR A O 1
ATOM 1495 N N . PHE A 1 196 ? -0.420 4.226 12.803 1.00 88.06 196 PHE A N 1
ATOM 1496 C CA . PHE A 1 196 ? 0.744 4.800 13.491 1.00 88.06 196 PHE A CA 1
ATOM 1497 C C . PHE A 1 196 ? 1.372 6.004 12.774 1.00 88.06 196 PHE A C 1
ATOM 1499 O O . PHE A 1 196 ? 1.953 6.864 13.430 1.00 88.06 196 PHE A O 1
ATOM 1506 N N . HIS A 1 197 ? 1.214 6.107 11.456 1.00 87.94 197 HIS A N 1
ATOM 1507 C CA . HIS A 1 197 ? 1.811 7.131 10.597 1.00 87.94 197 HIS A CA 1
ATOM 1508 C C . HIS A 1 197 ? 0.743 7.793 9.712 1.00 87.94 197 HIS A C 1
ATOM 1510 O O . HIS A 1 197 ? 0.835 7.813 8.486 1.00 87.94 197 HIS A O 1
ATOM 1516 N N . SER A 1 198 ? -0.302 8.351 10.335 1.00 83.25 198 SER A N 1
ATOM 1517 C CA . SER A 1 198 ? -1.382 9.011 9.593 1.00 83.25 198 SER A CA 1
ATOM 1518 C C . SER A 1 198 ? -0.837 10.139 8.708 1.00 83.25 198 SER A C 1
ATOM 1520 O O . SER A 1 198 ? -0.203 11.070 9.209 1.00 83.25 198 SER A O 1
ATOM 1522 N N . GLY A 1 199 ? -1.128 10.088 7.411 1.00 81.31 199 GLY A N 1
ATOM 1523 C CA . GLY A 1 199 ? -0.771 11.130 6.448 1.00 81.31 199 GLY A CA 1
ATOM 1524 C C . GLY A 1 199 ? 0.237 10.717 5.392 1.00 81.31 199 GLY A C 1
ATOM 1525 O O . GLY A 1 199 ? 0.258 11.339 4.332 1.00 81.31 199 GLY A O 1
ATOM 1526 N N . THR A 1 200 ? 0.997 9.649 5.612 1.00 88.00 200 THR A N 1
ATOM 1527 C CA . THR A 1 200 ? 1.893 9.095 4.597 1.00 88.00 200 THR A CA 1
ATOM 1528 C C . THR A 1 200 ? 1.659 7.599 4.456 1.00 88.00 200 THR A C 1
ATOM 1530 O O . THR A 1 200 ? 1.419 6.885 5.422 1.00 88.00 200 THR A O 1
ATOM 1533 N N . VAL A 1 201 ? 1.697 7.115 3.218 1.00 89.88 201 VAL A N 1
ATOM 1534 C CA . VAL A 1 201 ? 1.670 5.682 2.919 1.00 89.88 201 VAL A CA 1
ATOM 1535 C C . VAL A 1 201 ? 2.998 5.365 2.278 1.00 89.88 201 VAL A C 1
ATOM 1537 O O . VAL A 1 201 ? 3.352 5.989 1.283 1.00 89.88 201 VAL A O 1
ATOM 1540 N N . GLN A 1 202 ? 3.740 4.417 2.843 1.00 89.56 202 GLN A N 1
ATOM 1541 C CA . GLN A 1 202 ? 5.047 4.058 2.299 1.00 89.56 202 GLN A CA 1
ATOM 1542 C C . GLN A 1 202 ? 4.943 3.518 0.867 1.00 89.56 202 GLN A C 1
ATOM 1544 O O . GLN A 1 202 ? 5.736 3.889 0.007 1.00 89.56 202 GLN A O 1
ATOM 1549 N N . ASN A 1 203 ? 3.944 2.669 0.619 1.00 90.69 203 ASN A N 1
ATOM 1550 C CA . ASN A 1 203 ? 3.717 2.000 -0.660 1.00 90.69 203 ASN A CA 1
ATOM 1551 C C . ASN A 1 203 ? 2.236 2.120 -1.060 1.00 90.69 203 ASN A C 1
ATOM 1553 O O . ASN A 1 203 ? 1.446 1.209 -0.789 1.00 90.69 203 ASN A O 1
ATOM 1557 N N . PRO A 1 204 ? 1.813 3.262 -1.627 1.00 92.31 204 PRO A N 1
ATOM 1558 C CA . PRO A 1 204 ? 0.436 3.448 -2.066 1.00 92.31 204 PRO A CA 1
ATOM 1559 C C . PRO A 1 204 ? 0.112 2.546 -3.264 1.00 92.31 204 PRO A C 1
ATOM 1561 O O . PRO A 1 204 ? 0.872 2.422 -4.216 1.00 92.31 204 PRO A O 1
ATOM 1564 N N . ILE A 1 205 ? -1.055 1.915 -3.223 1.00 93.25 205 ILE A N 1
ATOM 1565 C CA . ILE A 1 205 ? -1.584 1.036 -4.270 1.00 93.25 205 ILE A CA 1
ATOM 1566 C C . ILE A 1 205 ? -2.157 1.875 -5.425 1.00 93.25 205 ILE A C 1
ATOM 1568 O O . ILE A 1 205 ? -2.005 1.516 -6.599 1.00 93.25 205 ILE A O 1
ATOM 1572 N N . TRP A 1 206 ? -2.808 2.993 -5.089 1.00 93.31 206 TRP A N 1
ATOM 1573 C CA . TRP A 1 206 ? -3.413 3.940 -6.026 1.00 93.31 206 TRP A CA 1
ATOM 1574 C C . TRP A 1 206 ? -3.199 5.393 -5.579 1.00 93.31 206 TRP A C 1
ATOM 1576 O O . TRP A 1 206 ? -2.973 5.676 -4.398 1.00 93.31 206 TRP A O 1
ATOM 1586 N N . ALA A 1 207 ? -3.322 6.324 -6.527 1.00 91.81 207 ALA A N 1
ATOM 1587 C CA . ALA A 1 207 ? -3.231 7.756 -6.258 1.00 91.81 207 ALA A CA 1
ATOM 1588 C C . ALA A 1 207 ? -4.302 8.203 -5.245 1.00 91.81 207 ALA A C 1
ATOM 1590 O O . ALA A 1 207 ? -5.438 7.743 -5.299 1.00 91.81 207 ALA A O 1
ATOM 1591 N N . PHE A 1 208 ? -3.973 9.126 -4.340 1.00 91.12 208 PHE A N 1
ATOM 1592 C CA . PHE A 1 208 ? -4.854 9.610 -3.257 1.00 91.12 208 PHE A CA 1
ATOM 1593 C C . PHE A 1 208 ? -5.152 8.626 -2.116 1.00 91.12 208 PHE A C 1
ATOM 1595 O O . PHE A 1 208 ? -5.889 8.985 -1.194 1.00 91.12 208 PHE A O 1
ATOM 1602 N N . GLN A 1 209 ? -4.544 7.436 -2.089 1.00 92.75 209 GLN A N 1
ATOM 1603 C CA . GLN A 1 209 ? -4.692 6.522 -0.951 1.00 92.75 209 GLN A CA 1
ATOM 1604 C C . GLN A 1 209 ? -4.400 7.177 0.420 1.00 92.75 209 GLN A C 1
ATOM 1606 O O . GLN A 1 209 ? -5.210 6.966 1.327 1.00 92.75 209 GLN A O 1
ATOM 1611 N N . PRO A 1 210 ? -3.344 8.003 0.606 1.00 91.31 210 PRO A N 1
ATOM 1612 C CA . PRO A 1 210 ? -3.090 8.658 1.895 1.00 91.31 210 PRO A CA 1
ATOM 1613 C C . PRO A 1 210 ? -4.250 9.551 2.352 1.00 91.31 210 PRO A C 1
ATOM 1615 O O . PRO A 1 210 ? -4.607 9.584 3.529 1.00 91.31 210 PRO A O 1
ATOM 1618 N N . HIS A 1 211 ? -4.896 10.239 1.407 1.00 92.69 211 HIS A N 1
ATOM 1619 C CA . HIS A 1 211 ? -6.039 11.092 1.705 1.00 92.69 211 HIS A CA 1
ATOM 1620 C C . HIS A 1 211 ? -7.245 10.267 2.172 1.00 92.69 211 HIS A C 1
ATOM 1622 O O . HIS A 1 211 ? -7.836 10.565 3.211 1.00 92.69 211 HIS A O 1
ATOM 1628 N N . SER A 1 212 ? -7.576 9.188 1.453 1.00 93.44 212 SER A N 1
ATOM 1629 C CA . SER A 1 212 ? -8.674 8.289 1.830 1.00 93.44 212 SER A CA 1
ATOM 1630 C C . SER A 1 212 ? -8.439 7.613 3.184 1.00 93.44 212 SER A C 1
ATOM 1632 O O . SER A 1 212 ? -9.370 7.500 3.980 1.00 93.44 212 SER A O 1
ATOM 1634 N N . GLN A 1 213 ? -7.199 7.213 3.478 1.00 92.56 213 GLN A N 1
ATOM 1635 C CA . GLN A 1 213 ? -6.833 6.636 4.774 1.00 92.56 213 GLN A CA 1
ATOM 1636 C C . GLN A 1 213 ? -7.024 7.629 5.919 1.00 92.56 213 GLN A C 1
ATOM 1638 O O . GLN A 1 213 ? -7.622 7.282 6.935 1.00 92.56 213 GLN A O 1
ATOM 1643 N N . ASN A 1 214 ? -6.608 8.883 5.739 1.00 92.62 214 ASN A N 1
ATOM 1644 C CA . ASN A 1 214 ? -6.833 9.917 6.744 1.00 92.62 214 ASN A CA 1
ATOM 1645 C C . ASN A 1 214 ? -8.323 10.140 7.008 1.00 92.62 214 ASN A C 1
ATOM 1647 O O . ASN A 1 214 ? -8.737 10.199 8.164 1.00 92.62 214 ASN A O 1
ATOM 1651 N N . MET A 1 215 ? -9.145 10.218 5.956 1.00 93.06 215 MET A N 1
ATOM 1652 C CA . MET A 1 215 ? -10.597 10.350 6.116 1.00 93.06 215 MET A CA 1
ATOM 1653 C C . MET A 1 215 ? -11.193 9.182 6.909 1.00 93.06 215 MET A C 1
ATOM 1655 O O . MET A 1 215 ? -12.045 9.400 7.772 1.00 93.06 215 MET A O 1
ATOM 1659 N N . LEU A 1 216 ? -10.720 7.957 6.661 1.00 92.31 216 LEU A N 1
ATOM 1660 C CA . LEU A 1 216 ? -11.141 6.773 7.405 1.00 92.31 216 LEU A CA 1
ATOM 1661 C C . LEU A 1 216 ? -10.764 6.876 8.885 1.00 92.31 216 LEU A C 1
ATOM 1663 O O . LEU A 1 216 ? -11.622 6.677 9.742 1.00 92.31 216 LEU A O 1
ATOM 1667 N N . VAL A 1 217 ? -9.510 7.228 9.187 1.00 91.12 217 VAL A N 1
ATOM 1668 C CA . VAL A 1 217 ? -9.010 7.389 10.562 1.00 91.12 217 VAL A CA 1
ATOM 1669 C C . VAL A 1 217 ? -9.818 8.449 11.312 1.00 91.12 217 VAL A C 1
ATOM 1671 O O . VAL A 1 217 ? -10.264 8.198 12.432 1.00 91.12 217 VAL A O 1
ATOM 1674 N N . PHE A 1 218 ? -10.102 9.593 10.685 1.00 90.44 218 PHE A N 1
ATOM 1675 C CA . PHE A 1 218 ? -10.949 10.629 11.284 1.00 90.44 218 PHE A CA 1
ATOM 1676 C C . PHE A 1 218 ? -12.391 10.167 11.516 1.00 90.44 218 PHE A C 1
ATOM 1678 O O . PHE A 1 218 ? -12.999 10.566 12.509 1.00 90.44 218 PHE A O 1
ATOM 1685 N N . ALA A 1 219 ? -12.934 9.308 10.652 1.00 88.44 219 ALA A N 1
ATOM 1686 C CA . ALA A 1 219 ? -14.267 8.743 10.843 1.00 88.44 219 ALA A CA 1
ATOM 1687 C C . ALA A 1 219 ? -14.321 7.741 12.011 1.00 88.44 219 ALA A C 1
ATOM 1689 O O . ALA A 1 219 ? -15.324 7.683 12.724 1.00 88.44 219 ALA A O 1
ATOM 1690 N N . VAL A 1 220 ? -13.253 6.967 12.240 1.00 90.62 220 VAL A N 1
ATOM 1691 C CA . VAL A 1 220 ? -13.229 5.912 13.271 1.00 90.62 220 VAL A CA 1
ATOM 1692 C C . VAL A 1 220 ? -12.674 6.364 14.625 1.00 90.62 220 VAL A C 1
ATOM 1694 O O . VAL A 1 220 ? -13.015 5.773 15.650 1.00 90.62 220 VAL A O 1
ATOM 1697 N N . ALA A 1 221 ? -11.866 7.423 14.681 1.00 90.50 221 ALA A N 1
ATOM 1698 C CA . ALA A 1 221 ? -11.282 7.919 15.930 1.00 90.50 221 ALA A CA 1
ATOM 1699 C C . ALA A 1 221 ? -12.327 8.292 17.010 1.00 90.50 221 ALA A C 1
ATOM 1701 O O . ALA A 1 221 ? -12.144 7.904 18.170 1.00 90.50 221 ALA A O 1
ATOM 1702 N N . PRO A 1 222 ? -13.464 8.948 16.688 1.00 91.00 222 PRO A N 1
ATOM 1703 C CA . PRO A 1 222 ? -14.513 9.212 17.673 1.00 91.00 222 PRO A CA 1
ATOM 1704 C C . PRO A 1 222 ? -15.129 7.932 18.250 1.00 91.00 222 PRO A C 1
ATOM 1706 O O . PRO A 1 222 ? -15.467 7.893 19.433 1.00 91.00 222 PRO A O 1
ATOM 1709 N N . ALA A 1 223 ? -15.239 6.868 17.446 1.00 90.31 223 ALA A N 1
ATOM 1710 C CA . ALA A 1 223 ? -15.758 5.581 17.902 1.00 90.31 223 ALA A CA 1
ATOM 1711 C C . ALA A 1 223 ? -14.864 4.980 18.998 1.00 90.31 223 ALA A C 1
ATOM 1713 O O . ALA A 1 223 ? -15.373 4.545 20.030 1.00 90.31 223 ALA A O 1
ATOM 1714 N N . LEU A 1 224 ? -13.537 5.034 18.829 1.00 89.12 224 LEU A N 1
ATOM 1715 C CA . LEU A 1 224 ? -12.572 4.604 19.850 1.00 89.12 224 LEU A CA 1
ATOM 1716 C C . LEU A 1 224 ? -12.711 5.414 21.14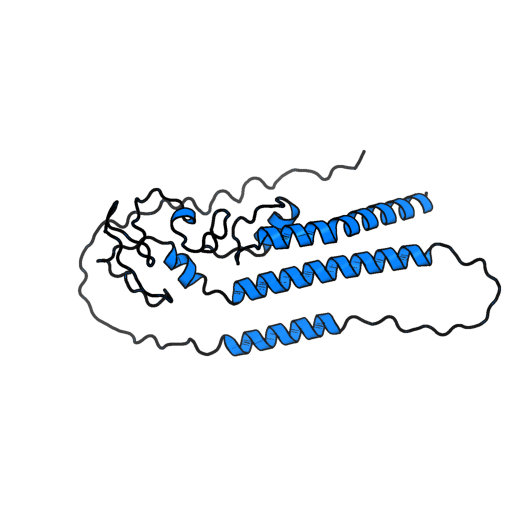6 1.00 89.12 224 LEU A C 1
ATOM 1718 O O . LEU A 1 224 ? -12.773 4.832 22.230 1.00 89.12 224 LEU A O 1
ATOM 1722 N N . ALA A 1 225 ? -12.832 6.740 21.045 1.00 91.31 225 ALA A N 1
ATOM 1723 C CA . ALA A 1 225 ? -13.019 7.604 22.211 1.00 91.31 225 ALA A CA 1
ATOM 1724 C C . ALA A 1 225 ? -14.315 7.276 22.977 1.00 91.31 225 ALA A C 1
ATOM 1726 O O . ALA A 1 225 ? -14.298 7.163 24.206 1.00 91.31 225 ALA A O 1
ATOM 1727 N N . ILE A 1 226 ? -15.424 7.058 22.260 1.00 90.44 226 ILE A N 1
ATOM 1728 C CA . ILE A 1 226 ? -16.708 6.652 22.852 1.00 90.44 226 ILE A CA 1
ATOM 1729 C C . ILE A 1 226 ? -16.577 5.290 23.536 1.00 90.44 226 ILE A C 1
ATOM 1731 O O . ILE A 1 226 ? -17.047 5.136 24.661 1.00 90.44 226 ILE A O 1
ATOM 1735 N N . MET A 1 227 ? -15.915 4.315 22.907 1.00 88.06 227 MET A N 1
ATOM 1736 C CA . MET A 1 227 ? -15.710 2.987 23.495 1.00 88.06 227 MET A CA 1
ATOM 1737 C C . MET A 1 227 ? -14.915 3.053 24.801 1.00 88.06 227 MET A C 1
ATOM 1739 O O . MET A 1 227 ? -15.338 2.471 25.802 1.00 88.06 227 MET A O 1
ATOM 1743 N N . ILE A 1 228 ? -13.805 3.798 24.819 1.00 91.75 228 ILE A N 1
ATOM 1744 C CA . ILE A 1 228 ? -12.978 3.984 26.020 1.00 91.75 228 ILE A CA 1
ATOM 1745 C C . ILE A 1 228 ? -13.792 4.670 27.121 1.00 91.75 228 ILE A C 1
ATOM 1747 O O . ILE A 1 228 ? -13.796 4.220 28.269 1.00 91.75 228 ILE A O 1
ATOM 1751 N N . TRP A 1 229 ? -14.533 5.724 26.774 1.00 92.44 229 TRP A N 1
ATOM 1752 C CA . TRP A 1 229 ? -15.374 6.441 27.727 1.00 92.44 229 TRP A CA 1
ATOM 1753 C C . TRP A 1 229 ? -16.489 5.556 28.297 1.00 92.44 229 TRP A C 1
ATOM 1755 O O . TRP A 1 229 ? -16.656 5.490 29.515 1.00 92.44 229 TRP A O 1
ATOM 1765 N N . CYS A 1 230 ? -17.220 4.823 27.454 1.00 87.81 230 CYS A N 1
ATOM 1766 C CA . CYS A 1 230 ? -18.249 3.881 27.894 1.00 87.81 230 CYS A CA 1
ATOM 1767 C C . CYS A 1 230 ? -17.665 2.785 28.795 1.00 87.81 230 CYS A C 1
ATOM 1769 O O . CYS A 1 230 ? -18.237 2.501 29.849 1.00 87.81 230 CYS A O 1
ATOM 1771 N N . GLY A 1 231 ? -16.511 2.215 28.431 1.00 87.31 231 GLY A N 1
ATOM 1772 C CA . GLY A 1 231 ? -15.802 1.230 29.250 1.00 87.31 231 GLY A CA 1
ATOM 1773 C C . GLY A 1 231 ? -15.451 1.777 30.635 1.00 87.31 231 GLY A C 1
ATOM 1774 O O . GLY A 1 231 ? -15.752 1.148 31.650 1.00 87.31 231 GLY A O 1
ATOM 1775 N N . TRP A 1 232 ? -14.918 2.997 30.694 1.00 93.31 232 TRP A N 1
ATOM 1776 C CA . TRP A 1 232 ? -14.609 3.686 31.947 1.00 93.31 232 TRP A CA 1
ATOM 1777 C C . TRP A 1 232 ? -15.847 3.908 32.833 1.00 93.31 232 TRP A C 1
ATOM 1779 O O . TRP A 1 232 ? -15.801 3.673 34.042 1.00 93.31 232 TRP A O 1
ATOM 1789 N N . GLN A 1 233 ? -16.982 4.316 32.253 1.00 89.44 233 GLN A N 1
ATOM 1790 C CA . GLN A 1 233 ? -18.233 4.498 33.006 1.00 89.44 233 GLN A CA 1
ATOM 1791 C C . GLN A 1 233 ? -18.775 3.181 33.572 1.00 89.44 233 GLN A C 1
ATOM 1793 O O . GLN A 1 233 ? -19.340 3.162 34.666 1.00 89.44 233 GLN A O 1
ATOM 1798 N N . LEU A 1 234 ? -18.611 2.075 32.843 1.00 84.81 234 LEU A N 1
ATOM 1799 C CA . LEU A 1 234 ? -19.013 0.751 33.316 1.00 84.81 234 LEU A CA 1
ATOM 1800 C C . LEU A 1 234 ? -18.135 0.270 34.475 1.00 84.81 234 LEU A C 1
ATOM 1802 O O . LEU A 1 234 ? -18.663 -0.317 35.419 1.00 84.81 234 LEU A O 1
ATOM 1806 N N . LEU A 1 235 ? -16.830 0.562 34.445 1.00 89.62 235 LEU A N 1
ATOM 1807 C CA . LEU A 1 235 ? -15.917 0.252 35.549 1.00 89.62 235 LEU A CA 1
ATOM 1808 C C . LEU A 1 235 ? -16.295 1.011 36.827 1.00 89.62 235 LEU A C 1
ATOM 1810 O O . LEU A 1 235 ? -16.370 0.402 37.890 1.00 89.62 235 LEU A O 1
ATOM 1814 N N . LYS A 1 236 ? -16.637 2.302 36.720 1.00 91.88 236 LYS A N 1
ATOM 1815 C CA . LYS A 1 236 ? -17.066 3.123 37.868 1.00 91.88 236 LYS A CA 1
ATOM 1816 C C . LYS A 1 236 ? -18.322 2.624 38.579 1.00 91.88 236 LYS A C 1
ATOM 1818 O O . LYS A 1 236 ? -18.503 2.943 39.740 1.00 91.88 236 LYS A O 1
ATOM 1823 N N . LYS A 1 237 ? -19.208 1.895 37.896 1.00 83.06 237 LYS A N 1
ATOM 1824 C CA . LYS A 1 237 ? -20.443 1.368 38.504 1.00 83.06 237 LYS A CA 1
ATOM 1825 C C . LYS A 1 237 ? -20.244 0.051 39.255 1.00 83.06 237 LYS A C 1
ATOM 1827 O O . LYS A 1 237 ? -21.178 -0.402 39.908 1.00 83.06 237 LYS A O 1
ATOM 1832 N N . LYS A 1 238 ? -19.087 -0.596 39.092 1.00 71.94 238 LYS A N 1
ATOM 1833 C CA . LYS A 1 238 ? -18.752 -1.862 39.761 1.00 71.94 238 LYS A CA 1
ATOM 1834 C C . LYS A 1 238 ? -17.940 -1.673 41.046 1.00 71.94 238 LYS A C 1
ATOM 1836 O O . LYS A 1 238 ? -17.829 -2.634 41.800 1.00 71.94 238 LYS A O 1
ATOM 1841 N N . VAL A 1 239 ? -17.369 -0.487 41.250 1.00 59.28 239 VAL A N 1
ATOM 1842 C CA . VAL A 1 239 ? -16.676 -0.062 42.477 1.00 59.28 239 VAL A CA 1
ATOM 1843 C C . VAL A 1 239 ? -17.661 0.715 43.336 1.00 59.28 239 VAL A C 1
ATOM 1845 O O . VAL A 1 239 ? -17.673 0.475 44.559 1.00 59.28 239 VAL A O 1
#

pLDDT: mean 76.73, std 20.46, range [29.22, 95.06]

Radius of gyration: 27.22 Å; Cα contacts (8 Å, |Δi|>4): 209; chains: 1; bounding box: 79×38×70 Å

Foldseek 3Di:
DPDDDDDDDDPDDPPPPPPPPPPPPDDDDDDDDDDDDDDDDPPPDPVVVVVVVVVVVVVVVVPPDDDDDDDDDDDDPDPPPPPPVLVVVLVVLVVVLVVLLVVVLVVVVVLLVPDLLQLLLQQLDWDQCPDPCHPPPSHPDAADDAPCPAPNTAGSVRHHDNPPDQSCVSGPQCLDARNSQNHRDDSVQQSVCLVVVQQHGNHDSHRCPSVVSNVSCVVSVVSVVSNVVSVVVVVVVVD

Sequence (239 aa):
VLPCLPEEEITKKETLQYNTPLKTIGASPTETGRDTPEAASDQQNTGSLKESKLKYFLTVLLSLPTPSPTRPTDQTMAKKPPSSSLLNLAVAVVIAYISVTLLWTVILWIGTDNIDWESRTISATCYDPEGDFWGSPAYKGTWALCDQSGNGTCTPWGYACWGNEDLRDLCPLDFGGIGDGCYKPSIVTTVTDMYFHSGTVQNPIWAFQPHSQNMLVFAVAPALAIMIWCGWQLLKKKV

Secondary structure (DSSP, 8-state):
-PPPPP--S-SSSSSSSS-------------------------SSHHHHHHHHHHHHHHHHHT--PPP-PPP---------TTHHHHHHHHHHHHHHHHHHHHHHHHHHHHHHTS-HHHHHHHTS-B-TTSTTTT-TTS-S--------TTSEE-TTSPEE-S---HHHH-TT--SSSSTTTSPPPHHHHHHHHHHSTT--SS-SSTTHHHHHHHHHHHHHHHHHHHHHHHHHHHHTT-

Organism: Trieres chinensis (NCBI:txid1514140)

Mean predicted aligned error: 13.58 Å

Solvent-accessible surface area (backbone atoms only — not comparable to full-atom values): 14961 Å² total; per-residue (Å²): 140,75,88,79,76,87,90,80,88,90,84,85,80,88,85,81,79,88,85,72,73,85,73,77,82,76,76,86,82,93,80,90,76,89,82,88,76,88,77,76,88,85,83,83,65,69,69,67,58,53,58,54,53,53,54,52,54,52,50,60,69,70,62,62,81,73,85,76,87,79,82,90,77,81,91,69,96,64,83,75,73,85,60,62,66,59,52,54,51,49,52,52,45,50,51,50,49,52,52,54,54,49,52,51,50,50,52,53,48,54,56,58,73,72,50,66,46,66,25,35,38,51,38,34,39,71,35,40,78,89,40,95,68,47,85,47,82,69,45,86,70,76,78,37,83,33,90,47,47,76,70,47,20,20,17,38,77,26,49,53,32,70,86,79,72,54,58,33,82,48,21,90,68,67,41,42,62,61,27,9,42,26,45,80,60,55,70,67,57,56,55,48,32,56,75,76,39,71,69,56,39,56,41,24,88,49,75,62,44,40,58,55,49,42,54,49,49,65,66,44,50,59,48,53,53,50,48,54,50,52,52,51,56,56,52,62,75,75,109